Protein AF-A0A2M8NYL3-F1 (afdb_monomer_lite)

Sequence (375 aa):
MKRWIWHLFLILLITTMSMPLHAQDNDDNDNENRFITINFSTLYDQNTPQLLNLIGDLQDNLPFIFENSDITPLIEFDPKYAAIQIMLDFAQDTVFVDFNAVPPLPTLLPSSYLIPHPFYNFPLSARSQNVLLEHVIEQFIIALSYYLNADCEGMLPYLDATEEIATQIEELTYSGETVAYLDFYRANCAIVGNDLQTAQTYYEDILTFFEDNGYDFRYGLESRINLAWTYYQLDETQLAYDMLNSVVGFTGIAWASVRALELRAYFYTLEGAYEDAIEDLDTALAINSDDPYLIGQIIEIFILIGDFKSANKEITRLEKTSDGYPVILYYRGLLAYADGDNKTAEDYLGQFVAQGLNDYLTLQARALLTEIQAR

pLDDT: mean 76.1, std 24.03, range [25.77, 98.5]

Secondary structure (DSSP, 8-state):
-HHHHHHHHHHHSS---PPP-PPPPS-SS---TT-----TTS-S-TT-HHHHHHHHHHHHH-HHHHHSSS----SS--TTS--EEEE---TTSBPP-EEEE-SPPP--SS-TTS-SS-SS----B-BTT-HHHHHHHHHHHHHHHHHHTT-HHHHHHHHHHHHHHHTT-TT-BTHHHHHHHHHHHHHHHHHHTT-HHHHHHHHHHHHHHHHHTT--TTTTHHHHHHHHHHHHHTT-HHHHHHHHHHHHH-TT-HHHHHHHHHHHHHHHHHHT-HHHHHHHHHHHHHHSTT-HHHHHHHHHHHHHTT-HHHHHHHHHHHTTSTT-HHHHHHHHHHHHHHTT-HHHHHHHHHHHHTT---SHHHHHHHHHHHHHHT-

Structure (mmCIF, N/CA/C/O backbone):
data_AF-A0A2M8NYL3-F1
#
_entry.id   AF-A0A2M8NYL3-F1
#
loop_
_atom_site.group_PDB
_atom_site.id
_atom_site.type_symbol
_atom_site.label_atom_id
_atom_site.label_alt_id
_atom_site.label_comp_id
_atom_site.label_asym_id
_atom_site.label_entity_id
_atom_site.label_seq_id
_atom_site.pdbx_PDB_ins_code
_atom_site.Cartn_x
_atom_site.Cartn_y
_atom_site.Cartn_z
_atom_site.occupancy
_atom_site.B_iso_or_equiv
_atom_site.auth_seq_id
_atom_site.auth_comp_id
_atom_site.auth_asym_id
_atom_site.auth_atom_id
_atom_site.pdbx_PDB_model_num
ATOM 1 N N . MET A 1 1 ? -12.249 -11.739 26.165 1.00 39.22 1 MET A N 1
ATOM 2 C CA . MET A 1 1 ? -10.917 -11.215 25.798 1.00 39.22 1 MET A CA 1
ATOM 3 C C . MET A 1 1 ? -10.222 -12.054 24.730 1.00 39.22 1 MET A C 1
ATOM 5 O O . MET A 1 1 ? -10.375 -11.686 23.581 1.00 39.22 1 MET A O 1
ATOM 9 N N . LYS A 1 2 ? -9.576 -13.204 25.000 1.00 28.84 2 LYS A N 1
ATOM 10 C CA . LYS A 1 2 ? -8.798 -13.918 23.950 1.00 28.84 2 LYS A CA 1
ATOM 11 C C . LYS A 1 2 ? -9.571 -14.304 22.673 1.00 28.84 2 LYS A C 1
ATOM 13 O O . LYS A 1 2 ? -9.027 -14.151 21.598 1.00 28.84 2 LYS A O 1
ATOM 18 N N . ARG A 1 3 ? -10.836 -14.742 22.754 1.00 29.95 3 ARG A N 1
ATOM 19 C CA . ARG A 1 3 ? -11.664 -15.047 21.559 1.00 29.95 3 ARG A CA 1
ATOM 20 C C . ARG A 1 3 ? -12.105 -13.818 20.750 1.00 29.95 3 ARG A C 1
ATOM 22 O O . ARG A 1 3 ? -12.431 -13.968 19.586 1.00 29.95 3 ARG A O 1
ATOM 29 N N . TRP A 1 4 ? -12.113 -12.639 21.368 1.00 41.84 4 TRP A N 1
ATOM 30 C CA . TRP A 1 4 ? -12.523 -11.389 20.724 1.00 41.84 4 TRP A CA 1
ATOM 31 C C . TRP A 1 4 ? -11.382 -10.768 19.919 1.00 41.84 4 TRP A C 1
ATOM 33 O O . TRP A 1 4 ? -11.611 -10.311 18.809 1.00 41.84 4 TRP A O 1
ATOM 43 N N . ILE A 1 5 ? -10.150 -10.869 20.434 1.00 41.66 5 ILE A N 1
ATOM 44 C CA . ILE A 1 5 ? -8.931 -10.449 19.725 1.00 41.66 5 ILE A CA 1
ATOM 45 C C . ILE A 1 5 ? -8.807 -11.196 18.390 1.00 41.66 5 ILE A C 1
ATOM 47 O O . ILE A 1 5 ? -8.524 -10.571 17.384 1.00 41.66 5 ILE A O 1
ATOM 51 N N . TRP A 1 6 ? -9.126 -12.497 18.348 1.00 33.69 6 TRP A N 1
ATOM 52 C CA . TRP A 1 6 ? -9.080 -13.293 17.112 1.00 33.69 6 TRP A CA 1
ATOM 53 C C . TRP A 1 6 ? -10.153 -12.930 16.071 1.00 33.69 6 TRP A C 1
ATOM 55 O O . TRP A 1 6 ? -9.916 -13.138 14.887 1.00 33.69 6 TRP A O 1
ATOM 65 N N . HIS A 1 7 ? -11.326 -12.423 16.468 1.00 35.28 7 HIS A N 1
ATOM 66 C CA . HIS A 1 7 ? -12.364 -12.004 15.511 1.00 35.28 7 HIS A CA 1
ATOM 67 C C . HIS A 1 7 ? -12.115 -10.589 14.977 1.00 35.28 7 HIS A C 1
ATOM 69 O O . HIS A 1 7 ? -12.304 -10.371 13.788 1.00 35.28 7 HIS A O 1
ATOM 75 N N . LEU A 1 8 ? -11.588 -9.680 15.806 1.00 40.31 8 LEU A N 1
ATOM 76 C CA . LEU A 1 8 ? -11.054 -8.391 15.346 1.00 40.31 8 LEU A CA 1
ATOM 77 C C . LEU A 1 8 ? -9.849 -8.582 14.412 1.00 40.31 8 LEU A C 1
ATOM 79 O O . LEU A 1 8 ? -9.827 -7.983 13.346 1.00 40.31 8 LEU A O 1
ATOM 83 N N . PHE A 1 9 ? -8.917 -9.489 14.742 1.00 40.34 9 PHE A N 1
ATOM 84 C CA . PHE A 1 9 ? -7.785 -9.836 13.869 1.00 40.34 9 PHE A CA 1
ATOM 85 C C . PHE A 1 9 ? -8.239 -10.382 12.512 1.00 40.34 9 PHE A C 1
ATOM 87 O O . PHE A 1 9 ? -7.693 -9.985 11.495 1.00 40.34 9 PHE A O 1
ATOM 94 N N . LEU A 1 10 ? -9.249 -11.264 12.472 1.00 29.75 10 LEU A N 1
ATOM 95 C CA . LEU A 1 10 ? -9.742 -11.842 11.215 1.00 29.75 10 LEU A CA 1
ATOM 96 C C . LEU A 1 10 ? -10.481 -10.813 10.336 1.00 29.75 10 LEU A C 1
ATOM 98 O O . LEU A 1 10 ? -10.453 -10.937 9.118 1.00 29.75 10 LEU A O 1
ATOM 102 N N . ILE A 1 11 ? -11.118 -9.806 10.945 1.00 38.00 11 ILE A N 1
ATOM 103 C CA . ILE A 1 11 ? -11.744 -8.673 10.240 1.00 38.00 11 ILE A CA 1
ATOM 104 C C . ILE A 1 11 ? -10.680 -7.673 9.746 1.00 38.00 11 ILE A C 1
ATOM 106 O O . ILE A 1 11 ? -10.891 -7.037 8.722 1.00 38.00 11 ILE A O 1
ATOM 110 N N . LEU A 1 12 ? -9.527 -7.579 10.420 1.00 36.50 12 LEU A N 1
ATOM 111 C CA . LEU A 1 12 ? -8.361 -6.797 9.982 1.00 36.50 12 LEU A CA 1
ATOM 112 C C . LEU A 1 12 ? -7.533 -7.474 8.868 1.00 36.50 12 LEU A C 1
ATOM 114 O O . LEU A 1 12 ? -6.765 -6.797 8.194 1.00 36.50 12 LEU A O 1
ATOM 118 N N . LEU A 1 13 ? -7.652 -8.797 8.687 1.00 30.48 13 LEU A N 1
ATOM 119 C CA . LEU A 1 13 ? -6.740 -9.612 7.861 1.00 30.48 13 LEU A CA 1
ATOM 120 C C . LEU A 1 13 ? -7.123 -9.738 6.380 1.00 30.48 13 LEU A C 1
ATOM 122 O O . LEU A 1 13 ? -6.392 -10.361 5.616 1.00 30.48 13 LEU A O 1
ATOM 126 N N . ILE A 1 14 ? -8.264 -9.201 5.958 1.00 33.06 14 ILE A N 1
ATOM 127 C CA . ILE A 1 14 ? -8.714 -9.291 4.567 1.00 33.06 14 ILE A CA 1
ATOM 128 C C . ILE A 1 14 ? -9.347 -7.960 4.219 1.00 33.06 14 ILE A C 1
ATOM 130 O O . ILE A 1 14 ? -10.489 -7.792 4.624 1.00 33.06 14 ILE A O 1
ATOM 134 N N . THR A 1 15 ? -8.657 -7.069 3.484 1.00 31.86 15 THR A N 1
ATOM 135 C CA . THR A 1 15 ? -9.308 -6.060 2.614 1.00 31.86 15 THR A CA 1
ATOM 136 C C . THR A 1 15 ? -8.387 -5.030 1.966 1.00 31.86 15 THR A C 1
ATOM 138 O O . THR A 1 15 ? -7.363 -4.608 2.492 1.00 31.86 15 THR A O 1
ATOM 141 N N . THR A 1 16 ? -8.912 -4.559 0.843 1.00 35.97 16 THR A N 1
ATOM 142 C CA . THR A 1 16 ? -8.473 -3.562 -0.121 1.00 35.97 16 THR A CA 1
ATOM 143 C C . THR A 1 16 ? -9.140 -2.197 0.212 1.00 35.97 16 THR A C 1
ATOM 145 O O . THR A 1 16 ? -10.355 -2.152 0.417 1.00 35.97 16 THR A O 1
ATOM 148 N N . MET A 1 17 ? -8.396 -1.072 0.303 1.00 40.81 17 MET A N 1
ATOM 149 C CA . MET A 1 17 ? -8.940 0.262 0.689 1.00 40.81 17 MET A CA 1
ATOM 150 C C . MET A 1 17 ? -8.525 1.434 -0.218 1.00 40.81 17 MET A C 1
ATOM 152 O O . MET A 1 17 ? -7.374 1.555 -0.611 1.00 40.81 17 MET A O 1
ATOM 156 N N . SER A 1 18 ? -9.456 2.355 -0.461 1.00 30.64 18 SER A N 1
ATOM 157 C CA . SER A 1 18 ? -9.279 3.632 -1.167 1.00 30.64 18 SER A CA 1
ATOM 158 C C . SER A 1 18 ? -8.872 4.786 -0.228 1.00 30.64 18 SER A C 1
ATOM 160 O O . SER A 1 18 ? -9.513 4.987 0.803 1.00 30.64 18 SER A O 1
ATOM 162 N N . MET A 1 19 ? -7.840 5.548 -0.615 1.00 28.94 19 MET A N 1
ATOM 163 C CA . MET A 1 19 ? -7.257 6.700 0.101 1.00 28.94 19 MET A CA 1
ATOM 164 C C . MET A 1 19 ? -7.920 8.045 -0.267 1.00 28.94 19 MET A C 1
ATOM 166 O O . MET A 1 19 ? -8.289 8.222 -1.430 1.00 28.94 19 MET A O 1
ATOM 170 N N . PRO A 1 20 ? -8.000 9.030 0.650 1.00 28.06 20 PRO A N 1
ATOM 171 C CA . PRO A 1 20 ? -8.109 10.443 0.288 1.00 28.06 20 PRO A CA 1
ATOM 172 C C . PRO A 1 20 ? -6.721 11.004 -0.082 1.00 28.06 20 PRO A C 1
ATOM 174 O O . PRO A 1 20 ? -5.758 10.766 0.642 1.00 28.06 20 PRO A O 1
ATOM 177 N N . LEU A 1 21 ? -6.606 11.747 -1.193 1.00 30.05 21 LEU A N 1
ATOM 178 C CA . LEU A 1 21 ? -5.363 12.432 -1.573 1.00 30.05 21 LEU A CA 1
ATOM 179 C C . LEU A 1 21 ? -5.406 13.934 -1.322 1.00 30.05 21 LEU A C 1
ATOM 181 O O . LEU A 1 21 ? -6.328 14.620 -1.760 1.00 30.05 21 LEU A O 1
ATOM 185 N N . HIS A 1 22 ? -4.295 14.425 -0.778 1.00 28.47 22 HIS A N 1
ATOM 186 C CA . HIS A 1 22 ? -3.754 15.744 -1.078 1.00 28.47 22 HIS A CA 1
ATOM 187 C C . HIS A 1 22 ? -2.558 15.549 -2.013 1.00 28.47 22 HIS A C 1
ATOM 189 O O . HIS A 1 22 ? -1.577 14.905 -1.647 1.00 28.47 22 HIS A O 1
ATOM 195 N N . ALA A 1 23 ? -2.654 16.071 -3.234 1.00 25.77 23 ALA A N 1
ATOM 196 C CA . ALA A 1 23 ? -1.501 16.235 -4.108 1.00 25.77 23 ALA A CA 1
ATOM 197 C C . ALA A 1 23 ? -0.727 17.466 -3.626 1.00 25.77 23 ALA A C 1
ATOM 199 O O . ALA A 1 23 ? -1.288 18.562 -3.567 1.00 25.77 23 ALA A O 1
ATOM 200 N N . GLN A 1 24 ? 0.539 17.285 -3.258 1.00 30.91 24 GLN A N 1
ATOM 201 C CA . GLN A 1 24 ? 1.443 18.394 -2.986 1.00 30.91 24 GLN A CA 1
ATOM 202 C C . GLN A 1 24 ? 2.356 18.584 -4.195 1.00 30.91 24 GLN A C 1
ATOM 204 O O . GLN A 1 24 ? 2.990 17.640 -4.662 1.00 30.91 24 GLN A O 1
ATOM 209 N N . ASP A 1 25 ? 2.358 19.816 -4.694 1.00 29.52 25 ASP A N 1
ATOM 210 C CA . ASP A 1 25 ? 3.236 20.309 -5.749 1.00 29.52 25 ASP A CA 1
ATOM 211 C C . ASP A 1 25 ? 4.700 20.096 -5.344 1.00 29.52 25 ASP A C 1
ATOM 213 O O . ASP A 1 25 ? 5.099 20.431 -4.224 1.00 29.52 25 ASP A O 1
ATOM 217 N N . ASN A 1 26 ? 5.471 19.477 -6.232 1.00 31.86 26 ASN A N 1
ATOM 218 C CA . ASN A 1 26 ? 6.817 18.991 -5.958 1.00 31.86 26 ASN A CA 1
ATOM 219 C C . ASN A 1 26 ? 7.885 19.835 -6.662 1.00 31.86 26 ASN A C 1
ATOM 221 O O . ASN A 1 26 ? 8.918 19.284 -7.009 1.00 31.86 26 ASN A O 1
ATOM 225 N N . ASP A 1 27 ? 7.690 21.144 -6.862 1.00 35.19 27 ASP A N 1
ATOM 226 C CA . ASP A 1 27 ? 8.839 22.035 -7.078 1.00 35.19 27 ASP A CA 1
ATOM 227 C C . ASP A 1 27 ? 8.545 23.533 -6.864 1.00 35.19 27 ASP A C 1
ATOM 229 O O . ASP A 1 27 ? 8.117 24.246 -7.767 1.00 35.19 27 ASP A O 1
ATOM 233 N N . ASP A 1 28 ? 8.832 24.056 -5.668 1.00 36.69 28 ASP A N 1
ATOM 234 C CA . ASP A 1 28 ? 8.795 25.508 -5.410 1.00 36.69 28 ASP A CA 1
ATOM 235 C C . ASP A 1 28 ? 10.104 26.224 -5.823 1.00 36.69 28 ASP A C 1
ATOM 237 O O . ASP A 1 28 ? 10.196 27.450 -5.697 1.00 36.69 28 ASP A O 1
ATOM 241 N N . ASN A 1 29 ? 11.146 25.505 -6.278 1.00 34.16 29 ASN A N 1
ATOM 242 C CA . ASN A 1 29 ? 12.482 26.088 -6.474 1.00 34.16 29 ASN A CA 1
ATOM 243 C C . ASN A 1 29 ? 13.054 26.009 -7.891 1.00 34.16 29 ASN A C 1
ATOM 245 O O . ASN A 1 29 ? 13.978 26.783 -8.177 1.00 34.16 29 ASN A O 1
ATOM 249 N N . ASP A 1 30 ? 12.507 25.194 -8.789 1.00 38.16 30 ASP A N 1
ATOM 250 C CA . ASP A 1 30 ? 12.932 25.217 -10.183 1.00 38.16 30 ASP A CA 1
ATOM 251 C C . ASP A 1 30 ? 12.116 26.212 -11.026 1.00 38.16 30 ASP A C 1
ATOM 253 O O . ASP A 1 30 ? 10.895 26.180 -11.146 1.00 38.16 30 ASP A O 1
ATOM 257 N N . ASN A 1 31 ? 12.835 27.152 -11.650 1.00 30.78 31 ASN A N 1
ATOM 258 C CA . ASN A 1 31 ? 12.330 28.137 -12.617 1.00 30.78 31 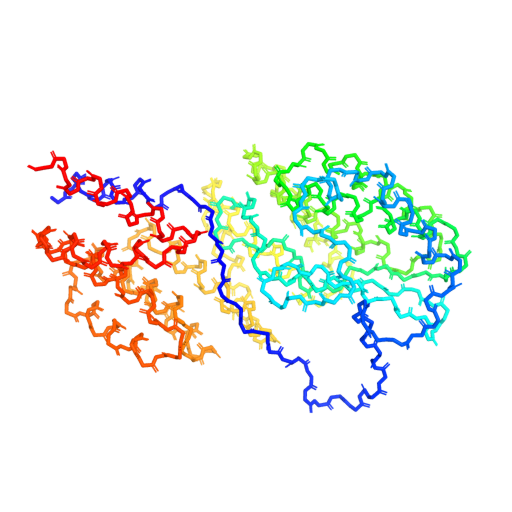ASN A CA 1
ATOM 259 C C . ASN A 1 31 ? 11.907 27.476 -13.953 1.00 30.78 31 ASN A C 1
ATOM 261 O O . ASN A 1 31 ? 12.164 28.003 -15.043 1.00 30.78 31 ASN A O 1
ATOM 265 N N . GLU A 1 32 ? 11.263 26.317 -13.900 1.00 34.47 32 GLU A N 1
ATOM 266 C CA . GLU A 1 32 ? 10.805 25.567 -15.059 1.00 34.47 32 GLU A CA 1
ATOM 267 C C . GLU A 1 32 ? 9.387 25.989 -15.457 1.00 34.47 32 GLU A C 1
ATOM 269 O O . GLU A 1 32 ? 8.420 25.242 -15.421 1.00 34.47 32 GLU A O 1
ATOM 274 N N . ASN A 1 33 ? 9.280 27.211 -15.987 1.00 27.27 33 ASN A N 1
ATOM 275 C CA . ASN A 1 33 ? 8.146 27.641 -16.819 1.00 27.27 33 ASN A CA 1
ATOM 276 C C . ASN A 1 33 ? 8.112 26.898 -18.182 1.00 27.27 33 ASN A C 1
ATOM 278 O O . ASN A 1 33 ? 7.940 27.526 -19.229 1.00 27.27 33 ASN A O 1
ATOM 282 N N . ARG A 1 34 ? 8.356 25.582 -18.210 1.00 28.58 34 ARG A N 1
ATOM 283 C CA . ARG A 1 34 ? 8.435 24.775 -19.444 1.00 28.58 34 ARG A CA 1
ATOM 284 C C . ARG A 1 34 ? 7.439 23.627 -19.509 1.00 28.58 34 ARG A C 1
ATOM 286 O O . ARG A 1 34 ? 7.308 23.028 -20.569 1.00 28.58 34 ARG A O 1
ATOM 293 N N . PHE A 1 35 ? 6.706 23.370 -18.437 1.00 28.91 35 PHE A N 1
ATOM 294 C CA . PHE A 1 35 ? 5.683 22.339 -18.434 1.00 28.91 35 PHE A CA 1
ATOM 295 C C . PHE A 1 35 ? 4.411 22.852 -19.110 1.00 28.91 35 PHE A C 1
ATOM 297 O O . PHE A 1 35 ? 3.805 23.833 -18.676 1.00 28.91 35 PHE A O 1
ATOM 304 N N . ILE A 1 36 ? 4.002 22.186 -20.190 1.00 26.44 36 ILE A N 1
ATOM 305 C CA . ILE A 1 36 ? 2.624 22.250 -20.670 1.00 26.44 36 ILE A CA 1
ATOM 306 C C . ILE A 1 36 ? 1.954 20.978 -20.182 1.00 26.44 36 ILE A C 1
ATOM 308 O O . ILE A 1 36 ? 2.138 19.895 -20.730 1.00 26.44 36 ILE A O 1
ATOM 312 N N . THR A 1 37 ? 1.159 21.128 -19.133 1.00 31.31 37 THR A N 1
ATOM 313 C CA . THR A 1 37 ? 0.258 20.090 -18.660 1.00 31.31 37 THR A CA 1
ATOM 314 C C . THR A 1 37 ? -0.824 19.876 -19.716 1.00 31.31 37 THR A C 1
ATOM 316 O O . THR A 1 37 ? -1.795 20.635 -19.791 1.00 31.31 37 THR A O 1
ATOM 319 N N . ILE A 1 38 ? -0.685 18.835 -20.536 1.00 29.14 38 ILE A N 1
ATOM 320 C CA . ILE A 1 38 ? -1.815 18.333 -21.316 1.00 29.14 38 ILE A CA 1
ATOM 321 C C . ILE A 1 38 ? -2.681 17.534 -20.346 1.00 29.14 38 ILE A C 1
ATOM 323 O O . ILE A 1 38 ? -2.590 16.319 -20.215 1.00 29.14 38 ILE A O 1
ATOM 327 N N . ASN A 1 39 ? -3.540 18.250 -19.624 1.00 29.75 39 ASN A N 1
ATOM 328 C CA . ASN A 1 39 ? -4.855 17.688 -19.376 1.00 29.75 39 ASN A CA 1
ATOM 329 C C . ASN A 1 39 ? -5.489 17.479 -20.749 1.00 29.75 39 ASN A C 1
ATOM 331 O O . ASN A 1 39 ? -5.301 18.318 -21.638 1.00 29.75 39 ASN A O 1
ATOM 335 N N . PHE A 1 40 ? -6.335 16.467 -20.914 1.00 34.81 40 PHE A N 1
ATOM 336 C CA . PHE A 1 40 ? -7.187 16.365 -22.103 1.00 34.81 40 PHE A CA 1
ATOM 337 C C . PHE A 1 40 ? -8.113 17.599 -22.301 1.00 34.81 40 PHE A C 1
ATOM 339 O O . PHE A 1 40 ? -8.965 17.592 -23.176 1.00 34.81 40 PHE A O 1
ATOM 346 N N . SER A 1 41 ? -7.932 18.693 -21.548 1.00 29.62 41 SER A N 1
ATOM 347 C CA . SER A 1 41 ? -8.591 19.987 -21.694 1.00 29.62 41 SER A CA 1
ATOM 348 C C . SER A 1 41 ? -7.710 21.192 -22.101 1.00 29.62 41 SER A C 1
ATOM 350 O O . SER A 1 41 ? -8.298 22.250 -22.322 1.00 29.62 41 SER A O 1
ATOM 352 N N . THR A 1 42 ? -6.375 21.125 -22.293 1.00 26.38 42 THR A N 1
ATOM 353 C CA . THR A 1 42 ? -5.612 22.348 -22.688 1.00 26.38 42 THR A CA 1
ATOM 354 C C . THR A 1 42 ? -4.475 22.198 -23.718 1.00 26.38 42 THR A C 1
ATOM 356 O O . THR A 1 42 ? -3.341 21.884 -23.386 1.00 26.38 42 THR A O 1
ATOM 359 N N . LEU A 1 43 ? -4.810 22.616 -24.953 1.00 33.12 43 LEU A N 1
ATOM 360 C CA . LEU A 1 43 ? -4.052 23.453 -25.911 1.00 33.12 43 LEU A CA 1
ATOM 361 C C . LEU A 1 43 ? -2.700 22.962 -26.484 1.00 33.12 43 LEU A C 1
ATOM 363 O O . LEU A 1 43 ? -1.664 23.567 -26.233 1.00 33.12 43 LEU A O 1
ATOM 367 N N . TYR A 1 44 ? -2.761 22.026 -27.438 1.00 31.67 44 TYR A N 1
ATOM 368 C CA . TYR A 1 44 ? -2.317 22.221 -28.836 1.00 31.67 44 TYR A CA 1
ATOM 369 C C . TYR A 1 44 ? -3.070 21.224 -29.748 1.00 31.67 44 TYR A C 1
ATOM 371 O O . TYR A 1 44 ? -3.617 20.243 -29.261 1.00 31.67 44 TYR A O 1
ATOM 379 N N . ASP A 1 45 ? -3.189 21.558 -31.036 1.00 38.62 45 ASP A N 1
ATOM 380 C CA . ASP A 1 45 ? -4.045 20.969 -32.090 1.00 38.62 45 ASP A CA 1
ATOM 381 C C . ASP A 1 45 ? -4.618 19.549 -31.840 1.00 38.62 45 ASP A C 1
ATOM 383 O O . ASP A 1 45 ? -3.986 18.544 -32.150 1.00 38.62 45 ASP A O 1
ATOM 387 N N . GLN A 1 46 ? -5.876 19.475 -31.374 1.00 40.00 46 GLN A N 1
ATOM 388 C CA . GLN A 1 46 ? -6.668 18.234 -31.252 1.00 40.00 46 GLN A CA 1
ATOM 389 C C . GLN A 1 46 ? -6.921 17.523 -32.602 1.00 40.00 46 GLN A C 1
ATOM 391 O O . GLN A 1 46 ? -7.612 16.509 -32.641 1.00 40.00 46 GLN A O 1
ATOM 396 N N . ASN A 1 47 ? -6.391 18.046 -33.715 1.00 43.00 47 ASN A N 1
ATOM 397 C CA . ASN A 1 47 ? -6.479 17.440 -35.041 1.00 43.00 47 ASN A CA 1
ATOM 398 C C . ASN A 1 47 ? -5.167 16.795 -35.508 1.00 43.00 47 ASN A C 1
ATOM 400 O O . ASN A 1 47 ? -5.045 16.499 -36.700 1.00 43.00 47 ASN A O 1
ATOM 404 N N . THR A 1 48 ? -4.177 16.579 -34.633 1.00 48.97 48 THR A N 1
ATOM 405 C CA . THR A 1 48 ? -3.011 15.774 -35.013 1.00 48.97 48 THR A CA 1
ATOM 406 C C . THR A 1 48 ? -3.469 14.339 -35.309 1.00 48.97 48 THR A C 1
ATOM 408 O O . THR A 1 48 ? -4.055 13.688 -34.441 1.00 48.97 48 THR A O 1
ATOM 411 N N . PRO A 1 49 ? -3.249 13.822 -36.535 1.00 55.56 49 PRO A N 1
ATOM 412 C CA . PRO A 1 49 ? -3.752 12.507 -36.932 1.00 55.56 49 PRO A CA 1
ATOM 413 C C . PRO A 1 49 ? -3.319 11.373 -35.997 1.00 55.56 49 PRO A C 1
ATOM 415 O O . PRO A 1 49 ? -4.080 10.438 -35.799 1.00 55.56 49 PRO A O 1
ATOM 418 N N . GLN A 1 50 ? -2.134 11.477 -35.391 1.00 49.94 50 GLN A N 1
ATOM 419 C CA . GLN A 1 50 ? -1.590 10.483 -34.464 1.00 49.94 50 GLN A CA 1
ATOM 420 C C . GLN A 1 50 ? -2.426 10.356 -33.183 1.00 49.94 50 GLN A C 1
ATOM 422 O O . GLN A 1 50 ? -2.748 9.251 -32.769 1.00 49.94 50 GLN A O 1
ATOM 427 N N . LEU A 1 51 ? -2.846 11.477 -32.582 1.00 50.62 51 LEU A N 1
ATOM 428 C CA . LEU A 1 51 ? -3.669 11.444 -31.369 1.00 50.62 51 LEU A CA 1
ATOM 429 C C . LEU A 1 51 ? -5.077 10.912 -31.665 1.00 50.62 51 LEU A C 1
ATOM 431 O O . LEU A 1 51 ? -5.632 10.151 -30.878 1.00 50.62 51 LEU A O 1
ATOM 435 N N . LEU A 1 52 ? -5.652 11.299 -32.807 1.00 53.91 52 LEU A N 1
ATOM 436 C CA . LEU A 1 52 ? -6.969 10.817 -33.227 1.00 53.91 52 LEU A CA 1
ATOM 437 C C . LEU A 1 52 ? -6.963 9.320 -33.564 1.00 53.91 52 LEU A C 1
ATOM 439 O O . LEU A 1 52 ? -7.945 8.644 -33.266 1.00 53.91 52 LEU A O 1
ATOM 443 N N . ASN A 1 53 ? -5.873 8.810 -34.143 1.00 61.22 53 ASN A N 1
ATOM 444 C CA . ASN A 1 53 ? -5.699 7.380 -34.392 1.00 61.22 53 ASN A CA 1
ATOM 445 C C . ASN A 1 53 ? -5.571 6.607 -33.078 1.00 61.22 53 ASN A C 1
ATOM 447 O O . ASN A 1 53 ? -6.356 5.695 -32.869 1.00 61.22 53 ASN A O 1
ATOM 451 N N . LEU A 1 54 ? -4.709 7.046 -32.150 1.00 57.88 54 LEU A N 1
ATOM 452 C CA . LEU A 1 54 ? -4.574 6.416 -30.831 1.00 57.88 54 LEU A CA 1
ATOM 453 C C . LEU A 1 54 ? -5.911 6.367 -30.074 1.00 57.88 54 LEU A C 1
ATOM 455 O O . LEU A 1 54 ? -6.249 5.353 -29.475 1.00 57.88 54 LEU A O 1
ATOM 459 N N . ILE A 1 55 ? -6.702 7.446 -30.109 1.00 57.31 55 ILE A N 1
ATOM 460 C CA . ILE A 1 55 ? -8.040 7.457 -29.496 1.00 57.31 55 ILE A CA 1
ATOM 461 C C . ILE A 1 55 ? -8.972 6.453 -30.190 1.00 57.31 55 ILE A C 1
ATOM 463 O O . ILE A 1 55 ? -9.719 5.760 -29.502 1.00 57.31 55 ILE A O 1
ATOM 467 N N . GLY A 1 56 ? -8.938 6.375 -31.523 1.00 64.06 56 GLY A N 1
ATOM 468 C CA . GLY A 1 56 ? -9.718 5.401 -32.291 1.00 64.06 56 GLY A CA 1
ATOM 469 C C . GLY A 1 56 ? -9.335 3.957 -31.964 1.00 64.06 56 GLY A C 1
ATOM 470 O O . GLY A 1 56 ? -10.210 3.147 -31.675 1.00 64.06 56 GLY A O 1
ATOM 471 N N . ASP A 1 57 ? -8.039 3.662 -31.905 1.00 63.19 57 ASP A N 1
ATOM 472 C CA . ASP A 1 57 ? -7.522 2.329 -31.593 1.00 63.19 57 ASP A CA 1
ATOM 473 C C . ASP A 1 57 ? -7.846 1.931 -30.143 1.00 63.19 57 ASP A C 1
ATOM 475 O O . ASP A 1 57 ? -8.281 0.808 -29.887 1.00 63.19 57 ASP A O 1
ATOM 479 N N . LEU A 1 58 ? -7.748 2.862 -29.184 1.00 59.09 58 LEU A N 1
ATOM 480 C CA . LEU A 1 58 ? -8.192 2.622 -27.807 1.00 59.09 58 LEU A CA 1
ATOM 481 C C . LEU A 1 58 ? -9.701 2.340 -27.733 1.00 59.09 58 LEU A C 1
ATOM 483 O O . LEU A 1 58 ? -10.117 1.476 -26.964 1.00 59.09 58 LEU A O 1
ATOM 487 N N . GLN A 1 59 ? -10.526 3.028 -28.527 1.00 62.25 59 GLN A N 1
ATOM 488 C CA . GLN A 1 59 ? -11.970 2.772 -28.592 1.00 62.25 59 GLN A CA 1
ATOM 489 C C . GLN A 1 59 ? -12.293 1.395 -29.177 1.00 62.25 59 GLN A C 1
ATOM 491 O O . GLN A 1 59 ? -13.157 0.697 -28.643 1.00 62.25 59 GLN A O 1
ATOM 496 N N . ASP A 1 60 ? -11.585 0.999 -30.233 1.00 68.56 60 ASP A N 1
ATOM 497 C CA . ASP A 1 60 ? -11.789 -0.281 -30.910 1.00 68.56 60 ASP A CA 1
ATOM 498 C C . ASP A 1 60 ? -11.298 -1.468 -30.060 1.00 68.56 60 ASP A C 1
ATOM 500 O O . ASP A 1 60 ? -11.940 -2.523 -30.038 1.00 68.56 60 ASP A O 1
ATOM 504 N N . ASN A 1 61 ? -10.192 -1.299 -29.325 1.00 56.91 61 ASN A N 1
ATOM 505 C CA . ASN A 1 61 ? -9.570 -2.364 -28.531 1.00 56.91 61 ASN A CA 1
ATOM 506 C C . ASN A 1 61 ? -10.089 -2.455 -27.086 1.00 56.91 61 ASN A C 1
ATOM 508 O O . ASN A 1 61 ? -10.012 -3.525 -26.479 1.00 56.91 61 ASN A O 1
ATOM 512 N N . LEU A 1 62 ? -10.656 -1.380 -26.528 1.00 57.91 62 LEU A N 1
ATOM 513 C CA . LEU A 1 62 ? -11.186 -1.348 -25.157 1.00 57.91 62 LEU A CA 1
ATOM 514 C C . LEU A 1 62 ? -12.686 -1.005 -25.111 1.00 57.91 62 LEU A C 1
ATOM 516 O O . LEU A 1 62 ? -13.091 -0.146 -24.321 1.00 57.91 62 LEU A O 1
ATOM 520 N N . PRO A 1 63 ? -13.563 -1.686 -25.880 1.00 53.31 63 PRO A N 1
ATOM 521 C CA . PRO A 1 63 ? -14.974 -1.311 -25.974 1.00 53.31 63 PRO A CA 1
ATOM 522 C C . PRO A 1 63 ? -15.675 -1.346 -24.612 1.00 53.31 63 PRO A C 1
ATOM 524 O O . PRO A 1 63 ? -16.560 -0.543 -24.357 1.00 53.31 63 PRO A O 1
ATOM 527 N N . PHE A 1 64 ? -15.242 -2.199 -23.676 1.00 49.59 64 PHE A N 1
ATOM 528 C CA . PHE A 1 64 ? -15.822 -2.266 -22.330 1.00 49.59 64 PHE A CA 1
ATOM 529 C C . PHE A 1 64 ? -15.592 -0.998 -21.490 1.00 49.59 64 PHE A C 1
ATOM 531 O O . PHE A 1 64 ? -16.440 -0.680 -20.655 1.00 49.59 64 PHE A O 1
ATOM 538 N N . ILE A 1 65 ? -14.495 -0.265 -21.725 1.00 47.97 65 ILE A N 1
ATOM 539 C CA . ILE A 1 65 ? -14.229 1.025 -21.073 1.00 47.97 65 ILE A CA 1
ATOM 540 C C . ILE A 1 65 ? -15.227 2.072 -21.570 1.00 47.97 65 ILE A C 1
ATOM 542 O O . ILE A 1 65 ? -15.660 2.909 -20.784 1.00 47.97 65 ILE A O 1
ATOM 546 N N . PHE A 1 66 ? -15.640 1.990 -22.837 1.00 47.78 66 PHE A N 1
ATOM 547 C CA . PHE A 1 66 ? -16.476 2.995 -23.499 1.00 47.78 66 PHE A CA 1
ATOM 548 C C . PHE A 1 66 ? -17.974 2.639 -23.577 1.00 47.78 66 PHE A C 1
ATOM 550 O O . PHE A 1 66 ? -18.802 3.538 -23.693 1.00 47.78 66 PHE A O 1
ATOM 557 N N . GLU A 1 67 ? -18.352 1.359 -23.517 1.00 42.19 67 GLU A N 1
ATOM 558 C CA . GLU A 1 67 ? -19.737 0.897 -23.720 1.00 42.19 67 GLU A CA 1
ATOM 559 C C . GLU A 1 67 ? -20.521 0.656 -22.418 1.00 42.19 67 GLU A C 1
ATOM 561 O O . GLU A 1 67 ? -21.749 0.738 -22.436 1.00 42.19 67 GLU A O 1
ATOM 566 N N . ASN A 1 68 ? -19.852 0.351 -21.296 1.00 39.25 68 ASN A N 1
ATOM 567 C CA . ASN A 1 68 ? -20.509 -0.075 -20.042 1.00 39.25 68 ASN A CA 1
ATOM 568 C C . ASN A 1 68 ? -20.196 0.793 -18.822 1.00 39.25 68 ASN A C 1
ATOM 570 O O . ASN A 1 68 ? -20.628 0.484 -17.710 1.00 39.25 68 ASN A O 1
ATOM 574 N N . SER A 1 69 ? -19.452 1.870 -19.012 1.00 35.16 69 SER A N 1
ATOM 575 C CA . SER A 1 69 ? -19.214 2.852 -17.973 1.00 35.16 69 SER A CA 1
ATOM 576 C C . SER A 1 69 ? -20.119 4.061 -18.240 1.00 35.16 69 SER A C 1
ATOM 578 O O . SER A 1 69 ? -20.356 4.433 -19.388 1.00 35.16 69 SER A O 1
ATOM 580 N N . ASP A 1 70 ? -20.600 4.737 -17.195 1.00 32.62 70 ASP A N 1
ATOM 581 C CA . ASP A 1 70 ? -21.185 6.084 -17.339 1.00 32.62 70 ASP A CA 1
ATOM 582 C C . ASP A 1 70 ? -20.122 7.128 -17.775 1.00 32.62 70 ASP A C 1
ATOM 584 O O . ASP A 1 70 ? -20.364 8.337 -17.741 1.00 32.62 70 ASP A O 1
ATOM 588 N N . ILE A 1 71 ? -18.939 6.679 -18.221 1.00 33.72 71 ILE A N 1
ATOM 589 C CA . ILE A 1 71 ? -17.932 7.481 -18.901 1.00 33.72 71 ILE A CA 1
ATOM 590 C C . ILE A 1 71 ? -18.458 7.716 -20.319 1.00 33.72 71 ILE A C 1
ATOM 592 O O . ILE A 1 71 ? -18.040 7.126 -21.311 1.00 33.72 71 ILE A O 1
ATOM 596 N N . THR A 1 72 ? -19.389 8.664 -20.423 1.00 29.23 72 THR A N 1
ATOM 597 C CA . THR A 1 72 ? -19.470 9.485 -21.637 1.00 29.23 72 THR A CA 1
ATOM 598 C C . THR A 1 72 ? -18.034 9.935 -21.940 1.00 29.23 72 THR A C 1
ATOM 600 O O . THR A 1 72 ? -17.335 10.243 -20.972 1.00 29.23 72 THR A O 1
ATOM 603 N N . PRO A 1 73 ? -17.553 10.004 -23.198 1.00 33.69 73 PRO A N 1
ATOM 604 C CA . PRO A 1 73 ? -16.295 10.678 -23.514 1.00 33.69 73 PRO A CA 1
ATOM 605 C C . PRO A 1 73 ? -16.459 12.173 -23.200 1.00 33.69 73 PRO A C 1
ATOM 607 O O . PRO A 1 73 ? -16.678 13.022 -24.060 1.00 33.69 73 PRO A O 1
ATOM 610 N N . LEU A 1 74 ? -16.449 12.475 -21.911 1.00 29.89 74 LEU A N 1
ATOM 611 C CA . LEU A 1 74 ? -16.440 13.770 -21.294 1.00 29.89 74 LEU A CA 1
ATOM 612 C C . LEU A 1 74 ? -14.976 14.162 -21.336 1.00 29.89 74 LEU A C 1
ATOM 614 O O . LEU A 1 74 ? -14.198 13.913 -20.423 1.00 29.89 74 LEU A O 1
ATOM 618 N N . ILE A 1 75 ? -14.621 14.839 -22.422 1.00 36.19 75 ILE A N 1
ATOM 619 C CA . ILE A 1 75 ? -13.478 15.754 -22.482 1.00 36.19 75 ILE A CA 1
ATOM 620 C C . ILE A 1 75 ? -13.816 17.004 -21.624 1.00 36.19 75 ILE A C 1
ATOM 622 O O . ILE A 1 75 ? -13.619 18.150 -22.010 1.00 36.19 75 ILE A O 1
ATOM 626 N N . GLU A 1 76 ? -14.414 16.781 -20.454 1.00 27.97 76 GLU A N 1
ATOM 627 C CA . GLU A 1 76 ? -14.725 17.750 -19.415 1.00 27.97 76 GLU A CA 1
ATOM 628 C C . GLU A 1 76 ? -14.663 16.984 -18.087 1.00 27.97 76 GLU A C 1
ATOM 630 O O . GLU A 1 76 ? -15.499 16.136 -17.785 1.00 27.97 76 GLU A O 1
ATOM 635 N N . PHE A 1 77 ? -13.582 17.226 -17.350 1.00 36.91 77 PHE A N 1
ATOM 636 C CA . PHE A 1 77 ? -13.216 16.516 -16.130 1.00 36.91 77 PHE A CA 1
ATOM 637 C C . PHE A 1 77 ? -14.245 16.728 -15.011 1.00 36.91 77 PHE A C 1
ATOM 639 O O . PHE A 1 77 ? -14.509 17.869 -14.623 1.00 36.91 77 PHE A O 1
ATOM 646 N N . ASP A 1 78 ? -14.726 15.633 -14.413 1.00 33.03 78 ASP A N 1
ATOM 647 C CA . ASP A 1 78 ? -15.168 15.637 -13.017 1.00 33.03 78 ASP A CA 1
ATOM 648 C C . ASP A 1 78 ? -13.961 15.242 -12.140 1.00 33.03 78 ASP A C 1
ATOM 650 O O . ASP A 1 78 ? -13.515 14.095 -12.208 1.00 33.03 78 ASP A O 1
ATOM 654 N N . PRO A 1 79 ? -13.406 16.148 -11.312 1.00 37.81 79 PRO A N 1
ATOM 655 C CA . PRO A 1 79 ? -12.269 15.852 -10.437 1.00 37.81 79 PRO A CA 1
ATOM 656 C C . PRO A 1 79 ? -12.544 14.766 -9.376 1.00 37.81 79 PRO A C 1
ATOM 658 O O . PRO A 1 79 ? -11.648 14.448 -8.598 1.00 37.81 79 PRO A O 1
ATOM 661 N N . LYS A 1 80 ? -13.755 14.192 -9.309 1.00 34.38 80 LYS A N 1
ATOM 662 C CA . LYS A 1 80 ? -14.096 13.106 -8.379 1.00 34.38 80 LYS A CA 1
ATOM 663 C C . LYS A 1 80 ? -13.793 11.684 -8.849 1.00 34.38 80 LYS A C 1
ATOM 665 O O . LYS A 1 80 ? -13.789 10.799 -7.995 1.00 34.38 80 LYS A O 1
ATOM 670 N N . TYR A 1 81 ? -13.594 11.424 -10.141 1.00 37.28 81 TYR A N 1
ATOM 671 C CA . TYR A 1 81 ? -13.567 10.046 -10.645 1.00 37.28 81 TYR A CA 1
ATOM 672 C C . TYR A 1 81 ? -12.419 9.834 -11.632 1.00 37.28 81 TYR A C 1
ATOM 674 O O . TYR A 1 81 ? -12.532 10.228 -12.782 1.00 37.28 81 TYR A O 1
ATOM 682 N N . ALA A 1 82 ? -11.343 9.213 -11.131 1.00 40.53 82 ALA A N 1
ATOM 683 C CA . ALA A 1 82 ? -10.222 8.587 -11.841 1.00 40.53 82 ALA A CA 1
ATOM 684 C C . ALA A 1 82 ? -9.685 9.324 -13.081 1.00 40.53 82 ALA A C 1
ATOM 686 O O . ALA A 1 82 ? -10.295 9.334 -14.145 1.00 40.53 82 ALA A O 1
ATOM 687 N N . ALA A 1 83 ? -8.456 9.821 -12.993 1.00 46.56 83 ALA A N 1
ATOM 688 C CA . ALA A 1 83 ? -7.736 10.272 -14.171 1.00 46.56 83 ALA A CA 1
ATOM 689 C C . ALA A 1 83 ? -6.349 9.653 -14.147 1.00 46.56 83 ALA A C 1
ATOM 691 O O . ALA A 1 83 ? -5.524 10.035 -13.329 1.00 46.56 83 ALA A O 1
ATOM 692 N N . ILE A 1 84 ? -6.100 8.693 -15.035 1.00 47.78 84 ILE A N 1
ATOM 693 C CA . ILE A 1 84 ? -4.757 8.559 -15.583 1.00 47.78 84 ILE A CA 1
ATOM 694 C C . ILE A 1 84 ? -4.540 9.842 -16.383 1.00 47.78 84 ILE A C 1
ATOM 696 O O . ILE A 1 84 ? -5.178 10.055 -17.416 1.00 47.78 84 ILE A O 1
ATOM 700 N N . GLN A 1 85 ? -3.691 10.731 -15.888 1.00 50.50 85 GLN A N 1
ATOM 701 C CA . GLN A 1 85 ? -3.165 11.788 -16.733 1.00 50.50 85 GLN A CA 1
ATOM 702 C C . GLN A 1 85 ? -2.135 11.163 -17.666 1.00 50.50 85 GLN A C 1
ATOM 704 O O . GLN A 1 85 ? -1.341 10.370 -17.196 1.00 50.50 85 GLN A O 1
ATOM 709 N N . ILE A 1 86 ? -2.163 11.490 -18.957 1.00 52.53 86 ILE A N 1
ATOM 710 C CA . ILE A 1 86 ? -1.121 11.102 -19.913 1.00 52.53 86 ILE A CA 1
ATOM 711 C C . ILE A 1 86 ? -0.509 12.402 -20.418 1.00 52.53 86 ILE A C 1
ATOM 713 O O . ILE A 1 86 ? -1.114 13.090 -21.243 1.00 52.53 86 ILE A O 1
ATOM 717 N N . MET A 1 87 ? 0.656 12.784 -19.898 1.00 51.44 87 MET A N 1
ATOM 718 C CA . MET A 1 87 ? 1.342 13.983 -20.387 1.00 51.44 87 MET A CA 1
ATOM 719 C C . MET A 1 87 ? 2.229 13.615 -21.567 1.00 51.44 87 MET A C 1
ATOM 721 O O . MET A 1 87 ? 3.274 13.017 -21.350 1.00 51.44 87 MET A O 1
ATOM 725 N N . LEU A 1 88 ? 1.822 13.997 -22.781 1.00 53.44 88 LEU A N 1
ATOM 726 C CA . LEU A 1 88 ? 2.635 13.885 -23.994 1.00 53.44 88 LEU A CA 1
ATOM 727 C C . LEU A 1 88 ? 3.341 15.217 -24.269 1.00 53.44 88 LEU A C 1
ATOM 729 O O . LEU A 1 88 ? 2.756 16.129 -24.855 1.00 53.44 88 LEU A O 1
ATOM 733 N N . ASP A 1 89 ? 4.590 15.355 -23.831 1.00 51.81 89 ASP A N 1
ATOM 734 C CA . ASP A 1 89 ? 5.430 16.481 -24.256 1.00 51.81 89 ASP A CA 1
ATOM 735 C C . ASP A 1 89 ? 5.988 16.186 -25.656 1.00 51.81 89 ASP A C 1
ATOM 737 O O . ASP A 1 89 ? 6.433 15.076 -25.900 1.00 51.81 89 ASP A O 1
ATOM 741 N N . PHE A 1 90 ? 5.932 17.156 -26.574 1.00 54.78 90 PHE A N 1
ATOM 742 C CA . PHE A 1 90 ? 6.490 17.078 -27.935 1.00 54.78 90 PHE A CA 1
ATOM 743 C C . PHE A 1 90 ? 7.528 18.182 -28.198 1.00 54.78 90 PHE A C 1
ATOM 745 O O . PHE A 1 90 ? 7.995 18.354 -29.327 1.00 54.78 90 PHE A O 1
ATOM 752 N N . ALA A 1 91 ? 7.892 18.969 -27.180 1.00 45.38 91 ALA A N 1
ATOM 753 C CA . ALA A 1 91 ? 8.723 20.161 -27.319 1.00 45.38 91 ALA A CA 1
ATOM 754 C C . ALA A 1 91 ? 10.178 19.863 -27.733 1.00 45.38 91 ALA A C 1
ATOM 756 O O . ALA A 1 91 ? 10.920 20.798 -28.046 1.00 45.38 91 ALA A O 1
ATOM 757 N N . GLN A 1 92 ? 10.592 18.590 -27.764 1.00 51.12 92 GLN A N 1
ATOM 758 C CA . GLN A 1 92 ? 11.968 18.171 -28.064 1.00 51.12 92 GLN A CA 1
ATOM 759 C C . GLN A 1 92 ? 12.090 17.035 -29.097 1.00 51.12 92 GLN A C 1
ATOM 761 O O . GLN A 1 92 ? 13.099 16.339 -29.098 1.00 51.12 92 GLN A O 1
ATOM 766 N N . ASP A 1 93 ? 11.091 16.818 -29.965 1.00 53.12 93 ASP A N 1
ATOM 767 C CA . ASP A 1 93 ? 10.962 15.596 -30.795 1.00 53.12 93 ASP A CA 1
ATOM 768 C C . ASP A 1 93 ? 10.833 14.297 -29.978 1.00 53.12 93 ASP A C 1
ATOM 770 O O . ASP A 1 93 ? 10.690 13.229 -30.563 1.00 53.12 93 ASP A O 1
ATOM 774 N N . THR A 1 94 ? 10.828 14.378 -28.654 1.00 48.59 94 THR A N 1
ATOM 775 C CA . THR A 1 94 ? 10.691 13.269 -27.713 1.00 48.59 94 THR A CA 1
ATOM 776 C C . THR A 1 94 ? 9.262 13.219 -27.207 1.00 48.59 94 THR A C 1
ATOM 778 O O . THR A 1 94 ? 8.753 14.284 -26.886 1.00 48.59 94 THR A O 1
ATOM 781 N N . VAL A 1 95 ? 8.642 12.039 -27.117 1.00 52.41 95 VAL A N 1
ATOM 782 C CA . VAL A 1 95 ? 7.366 11.857 -26.400 1.00 52.41 95 VAL A CA 1
ATOM 783 C C . VAL A 1 95 ? 7.678 11.432 -24.977 1.00 52.41 95 VAL A C 1
ATOM 785 O O . VAL A 1 95 ? 8.305 10.394 -24.804 1.00 52.41 95 VAL A O 1
ATOM 788 N N . PHE A 1 96 ? 7.250 12.218 -23.994 1.00 52.88 96 PHE A N 1
ATOM 789 C CA . PHE A 1 96 ? 7.184 11.784 -22.597 1.00 52.88 96 PHE A CA 1
ATOM 790 C C . PHE A 1 96 ? 5.797 11.221 -22.322 1.00 52.88 96 PHE A C 1
ATOM 792 O O . PHE A 1 96 ? 4.852 11.623 -22.988 1.00 52.88 96 PHE A O 1
ATOM 799 N N . VAL A 1 97 ? 5.668 10.283 -21.387 1.00 52.22 97 VAL A N 1
ATOM 800 C CA . VAL A 1 97 ? 4.362 9.796 -20.940 1.00 52.22 97 VAL A CA 1
ATOM 801 C C . VAL A 1 97 ? 4.348 9.813 -19.420 1.00 52.22 97 VAL A C 1
ATOM 803 O O . VAL A 1 97 ? 4.811 8.880 -18.771 1.00 52.22 97 VAL A O 1
ATOM 806 N N . ASP A 1 98 ? 3.872 10.916 -18.851 1.00 54.09 98 ASP A N 1
ATOM 807 C CA . ASP A 1 98 ? 3.638 10.996 -17.408 1.00 54.09 98 ASP A CA 1
ATOM 808 C C . ASP A 1 98 ? 2.275 10.391 -17.090 1.00 54.09 98 ASP A C 1
ATOM 810 O O . ASP A 1 98 ? 1.287 10.803 -17.698 1.00 54.09 98 ASP A O 1
ATOM 814 N N . PHE A 1 99 ? 2.251 9.444 -16.155 1.00 53.25 99 PHE A N 1
ATOM 815 C CA . PHE A 1 99 ? 1.055 8.801 -15.634 1.00 53.25 99 PHE A CA 1
ATOM 816 C C . PHE A 1 99 ? 0.775 9.335 -14.231 1.00 53.25 99 PHE A C 1
ATOM 818 O O . PHE A 1 99 ? 1.087 8.682 -13.238 1.00 53.25 99 PHE A O 1
ATOM 825 N N . ASN A 1 100 ? 0.112 10.489 -14.117 1.00 48.47 100 ASN A N 1
ATOM 826 C CA . ASN A 1 100 ? -0.456 10.860 -12.820 1.00 48.47 100 ASN A CA 1
ATOM 827 C C . ASN A 1 100 ? -1.713 10.022 -12.624 1.00 48.47 100 ASN A C 1
ATOM 829 O O . ASN A 1 100 ? -2.788 10.393 -13.087 1.00 48.47 100 ASN A O 1
ATOM 833 N N . ALA A 1 101 ? -1.577 8.856 -11.995 1.00 44.06 101 ALA A N 1
ATOM 834 C CA . ALA A 1 101 ? -2.723 8.106 -11.517 1.00 44.06 101 ALA A CA 1
ATOM 835 C C . ALA A 1 101 ? -3.346 8.895 -10.361 1.00 44.06 101 ALA A C 1
ATOM 837 O O . ALA A 1 101 ? -2.841 8.864 -9.241 1.00 44.06 101 ALA A O 1
ATOM 838 N N . VAL A 1 102 ? -4.437 9.618 -10.625 1.00 42.16 102 VAL A N 1
ATOM 839 C CA . VAL A 1 102 ? -5.242 10.234 -9.565 1.00 42.16 102 VAL A CA 1
ATOM 840 C C . VAL A 1 102 ? -5.944 9.106 -8.800 1.00 42.16 102 VAL A C 1
ATOM 842 O O . VAL A 1 102 ? -6.788 8.417 -9.385 1.00 42.16 102 VAL A O 1
ATOM 845 N N . PRO A 1 103 ? -5.617 8.867 -7.518 1.00 48.16 103 PRO A N 1
ATOM 846 C CA . PRO A 1 103 ? -6.232 7.794 -6.749 1.00 48.16 103 PRO A CA 1
ATOM 847 C C . PRO A 1 103 ? -7.664 8.182 -6.337 1.00 48.16 103 PRO A C 1
ATOM 849 O O . PRO A 1 103 ? -8.017 9.363 -6.366 1.00 48.16 103 PRO A O 1
ATOM 852 N N . PRO A 1 104 ? -8.498 7.208 -5.930 1.00 45.84 104 PRO A N 1
ATOM 853 C CA . PRO A 1 104 ? -8.133 5.837 -5.600 1.00 45.84 104 PRO A CA 1
ATOM 854 C C . PRO A 1 104 ? -8.451 4.870 -6.741 1.00 45.84 104 PRO A C 1
ATOM 856 O O . PRO A 1 104 ? -9.608 4.708 -7.128 1.00 45.84 104 PRO A O 1
ATOM 859 N N . LEU A 1 105 ? -7.431 4.164 -7.235 1.00 48.03 105 LEU A N 1
ATOM 860 C CA . LEU A 1 105 ? -7.678 2.933 -7.979 1.00 48.03 105 LEU A CA 1
ATOM 861 C C . LEU A 1 105 ? -8.473 1.983 -7.071 1.00 48.03 105 LEU A C 1
ATOM 863 O O . LEU A 1 105 ? -8.080 1.808 -5.910 1.00 48.03 105 LEU A O 1
ATOM 867 N N . PRO A 1 106 ? -9.582 1.386 -7.547 1.00 44.19 106 PRO A N 1
ATOM 868 C CA . PRO A 1 106 ? -10.206 0.266 -6.864 1.00 44.19 106 PRO A CA 1
ATOM 869 C C . PRO A 1 106 ? -9.118 -0.767 -6.597 1.00 44.19 106 PRO A C 1
ATOM 871 O O . PRO A 1 106 ? -8.378 -1.179 -7.486 1.00 44.19 106 PRO A O 1
ATOM 874 N N . THR A 1 107 ? -8.936 -1.065 -5.325 1.00 52.84 107 THR A N 1
ATOM 875 C CA . THR A 1 107 ? -7.721 -1.655 -4.796 1.00 52.84 107 THR A CA 1
ATOM 876 C C . THR A 1 107 ? -7.570 -3.102 -5.241 1.00 52.84 107 THR A C 1
ATOM 878 O O . THR A 1 107 ? -8.157 -4.009 -4.665 1.00 52.84 107 THR A O 1
ATOM 881 N N . LEU A 1 108 ? -6.748 -3.305 -6.270 1.00 52.62 108 LEU A N 1
ATOM 882 C CA . LEU A 1 108 ? -6.217 -4.614 -6.644 1.00 52.62 108 LEU A CA 1
ATOM 883 C C . LEU A 1 108 ? -5.458 -5.268 -5.499 1.00 52.62 108 LEU A C 1
ATOM 885 O O . LEU A 1 108 ? -5.544 -6.472 -5.279 1.00 52.62 108 LEU A O 1
ATOM 889 N N . LEU A 1 109 ? -4.628 -4.462 -4.841 1.00 55.41 109 LEU A N 1
ATOM 890 C CA . LEU A 1 109 ? -3.605 -4.967 -3.953 1.00 55.41 109 LEU A CA 1
ATOM 891 C C . LEU A 1 109 ? -4.235 -5.391 -2.626 1.00 55.41 109 LEU A C 1
ATOM 893 O O . LEU A 1 109 ? -5.078 -4.664 -2.094 1.00 55.41 109 LEU A O 1
ATOM 897 N N . PRO A 1 110 ? -3.807 -6.532 -2.054 1.00 53.19 110 PRO A N 1
ATOM 898 C CA . PRO A 1 110 ? -4.415 -7.114 -0.855 1.00 53.19 110 PRO A CA 1
ATOM 899 C C . PRO A 1 110 ? -4.254 -6.240 0.396 1.00 53.19 110 PRO A C 1
ATOM 901 O O . PRO A 1 110 ? -4.753 -6.592 1.461 1.00 53.19 110 PRO A O 1
ATOM 904 N N . SER A 1 111 ? -3.533 -5.126 0.274 1.00 60.69 111 SER A N 1
ATOM 905 C CA . SER A 1 111 ? -3.144 -4.241 1.350 1.00 60.69 111 SER A CA 1
ATOM 906 C C . SER A 1 111 ? -3.143 -2.795 0.877 1.00 60.69 111 SER A C 1
ATOM 908 O O . SER A 1 111 ? -2.557 -2.461 -0.156 1.00 60.69 111 SER A O 1
ATOM 910 N N . SER A 1 112 ? -3.761 -1.925 1.675 1.00 66.62 112 SER A N 1
ATOM 911 C CA . SER A 1 112 ? -3.734 -0.475 1.482 1.00 66.62 112 SER A CA 1
ATOM 912 C C . SER A 1 112 ? -2.355 0.131 1.692 1.00 66.62 112 SER A C 1
ATOM 914 O O . SER A 1 112 ? -2.214 1.318 1.425 1.00 66.62 112 SER A O 1
ATOM 916 N N . TYR A 1 113 ? -1.371 -0.650 2.156 1.00 71.88 113 TYR A N 1
ATOM 917 C CA . TYR A 1 113 ? 0.021 -0.250 2.372 1.00 71.88 113 TYR A CA 1
ATOM 918 C C . TYR A 1 113 ? 0.904 -0.418 1.131 1.00 71.88 113 TYR A C 1
ATOM 920 O O . TYR A 1 113 ? 1.985 0.164 1.049 1.00 71.88 113 TYR A O 1
ATOM 928 N N . LEU A 1 114 ? 0.435 -1.174 0.139 1.00 78.31 114 LEU A N 1
ATOM 929 C CA . LEU A 1 114 ? 1.176 -1.377 -1.095 1.00 78.31 114 LEU A CA 1
ATOM 930 C C . LEU A 1 114 ? 1.030 -0.182 -2.037 1.00 78.31 114 LEU A C 1
ATOM 932 O O . LEU A 1 114 ? 0.007 0.504 -2.068 1.00 78.31 114 LEU A O 1
ATOM 936 N N . ILE A 1 115 ? 2.082 0.082 -2.797 1.00 81.44 115 ILE A N 1
ATOM 937 C CA . ILE A 1 115 ? 2.130 1.151 -3.784 1.00 81.44 115 ILE A CA 1
ATOM 938 C C . ILE A 1 115 ? 1.636 0.589 -5.123 1.00 81.44 115 ILE A C 1
ATOM 940 O O . ILE A 1 115 ? 2.247 -0.341 -5.656 1.00 81.44 115 ILE A O 1
ATOM 944 N N . PRO A 1 116 ? 0.520 1.107 -5.669 1.00 77.88 116 PRO A N 1
ATOM 945 C CA . PRO A 1 116 ? -0.103 0.535 -6.858 1.00 77.88 116 PRO A CA 1
ATOM 946 C C . PRO A 1 116 ? 0.622 0.893 -8.155 1.00 77.88 116 PRO A C 1
ATOM 948 O O . PRO A 1 116 ? 0.430 0.197 -9.148 1.00 77.88 116 PRO A O 1
ATOM 951 N N . HIS A 1 117 ? 1.427 1.952 -8.148 1.00 78.12 117 HIS A N 1
ATOM 952 C CA . HIS A 1 117 ? 2.109 2.500 -9.313 1.00 78.12 117 HIS A CA 1
ATOM 953 C C . HIS A 1 117 ? 3.404 3.190 -8.856 1.00 78.12 117 HIS A C 1
ATOM 955 O O . HIS A 1 117 ? 3.373 3.841 -7.810 1.00 78.12 117 HIS A O 1
ATOM 961 N N . PRO A 1 118 ? 4.524 3.058 -9.584 1.00 74.06 118 PRO A N 1
ATOM 962 C CA . PRO A 1 118 ? 5.730 3.836 -9.306 1.00 74.06 118 PRO A CA 1
ATOM 963 C C . PRO A 1 118 ? 5.424 5.341 -9.382 1.00 74.06 118 PRO A C 1
ATOM 965 O O . PRO A 1 118 ? 4.781 5.777 -10.325 1.00 74.06 118 PRO A O 1
ATOM 968 N N . PHE A 1 119 ? 5.877 6.159 -8.429 1.00 59.31 119 PHE A N 1
ATOM 969 C CA . PHE A 1 119 ? 5.613 7.610 -8.443 1.00 59.31 119 PHE A CA 1
ATOM 970 C C . PHE A 1 119 ? 6.530 8.382 -9.399 1.00 59.31 119 PHE A C 1
ATOM 972 O O . PHE A 1 119 ? 6.393 9.594 -9.556 1.00 59.31 119 PHE A O 1
ATOM 979 N N . TYR A 1 120 ? 7.478 7.691 -10.028 1.00 60.88 120 TYR A N 1
ATOM 980 C CA . TYR A 1 120 ? 8.325 8.239 -11.073 1.00 60.88 120 TYR A CA 1
ATOM 981 C C . TYR A 1 120 ? 7.722 7.974 -12.450 1.00 60.88 120 TYR A C 1
ATOM 983 O O . TYR A 1 120 ? 7.296 6.855 -12.733 1.00 60.88 120 TYR A O 1
ATOM 991 N N . ASN A 1 121 ? 7.741 9.007 -13.298 1.00 65.50 121 ASN A N 1
ATOM 992 C CA . ASN A 1 121 ? 7.282 8.973 -14.685 1.00 65.50 121 ASN A CA 1
ATOM 993 C C . ASN A 1 121 ? 7.738 7.685 -15.373 1.00 65.50 121 ASN A C 1
ATOM 995 O O . ASN A 1 121 ? 8.932 7.377 -15.356 1.00 65.50 121 ASN A O 1
ATOM 999 N N . PHE A 1 122 ? 6.810 6.975 -16.019 1.00 68.88 122 PHE A N 1
ATOM 1000 C CA . PHE A 1 122 ? 7.157 5.830 -16.851 1.00 68.88 122 PHE A CA 1
ATOM 1001 C C . PHE A 1 122 ? 8.084 6.325 -17.976 1.00 68.88 122 PHE A C 1
ATOM 1003 O O . PHE A 1 122 ? 7.647 7.106 -18.829 1.00 68.88 122 PHE A O 1
ATOM 1010 N N . PRO A 1 123 ? 9.381 5.963 -17.971 1.00 69.81 123 PRO A N 1
ATOM 1011 C CA . PRO A 1 123 ? 10.368 6.616 -18.807 1.00 69.81 123 PRO A CA 1
ATOM 1012 C C . PRO A 1 123 ? 10.290 6.010 -20.202 1.00 69.81 123 PRO A C 1
ATOM 1014 O O . PRO A 1 123 ? 11.038 5.108 -20.565 1.00 69.81 123 PRO A O 1
ATOM 1017 N N . LEU A 1 124 ? 9.349 6.506 -20.994 1.00 71.06 124 LEU A N 1
ATOM 1018 C CA . LEU A 1 124 ? 9.362 6.348 -22.435 1.00 71.06 124 LEU A CA 1
ATOM 1019 C C . LEU A 1 124 ? 9.848 7.659 -23.018 1.00 71.06 124 LEU A C 1
ATOM 1021 O O . LEU A 1 124 ? 9.238 8.700 -22.805 1.00 71.06 124 LEU A O 1
ATOM 1025 N N . SER A 1 125 ? 10.977 7.604 -23.714 1.00 72.88 125 SER A N 1
ATOM 1026 C CA . SER A 1 125 ? 11.526 8.741 -24.438 1.00 72.88 125 SER A CA 1
ATOM 1027 C C . SER A 1 125 ? 12.169 8.224 -25.719 1.00 72.88 125 SER A C 1
ATOM 1029 O O . SER A 1 125 ? 13.221 7.583 -25.711 1.00 72.88 125 SER A O 1
ATOM 1031 N N . ALA A 1 126 ? 11.486 8.469 -26.831 1.00 72.00 126 ALA A N 1
ATOM 1032 C CA . ALA A 1 126 ? 11.946 8.172 -28.180 1.00 72.00 126 ALA A CA 1
ATOM 1033 C C . ALA A 1 126 ? 11.417 9.239 -29.144 1.00 72.00 126 ALA A C 1
ATOM 1035 O O . ALA A 1 126 ? 10.578 10.068 -28.774 1.00 72.00 126 ALA A O 1
ATOM 1036 N N . ARG A 1 127 ? 11.915 9.233 -30.387 1.00 73.69 127 ARG A N 1
ATOM 1037 C CA . ARG A 1 127 ? 11.480 10.210 -31.387 1.00 73.69 127 ARG A CA 1
ATOM 1038 C C . ARG A 1 127 ? 9.998 10.035 -31.692 1.00 73.69 127 ARG A C 1
ATOM 1040 O O . ARG A 1 127 ? 9.551 8.931 -31.982 1.00 73.69 127 ARG A O 1
ATOM 1047 N N . SER A 1 128 ? 9.258 11.137 -31.730 1.00 69.81 128 SER A N 1
ATOM 1048 C CA . SER A 1 128 ? 7.815 11.160 -32.009 1.00 69.81 128 SER A CA 1
ATOM 1049 C C . SER A 1 128 ? 7.421 10.558 -33.362 1.00 69.81 128 SER A C 1
ATOM 1051 O O . SER A 1 128 ? 6.267 10.197 -33.561 1.00 69.81 128 SER A O 1
ATOM 1053 N N . GLN A 1 129 ? 8.360 10.436 -34.308 1.00 75.50 129 GLN A N 1
ATOM 1054 C CA . GLN A 1 129 ? 8.113 9.806 -35.608 1.00 75.50 129 GLN A CA 1
ATOM 1055 C C . GLN A 1 129 ? 8.346 8.284 -35.604 1.00 75.50 129 GLN A C 1
ATOM 1057 O O . GLN A 1 129 ? 8.180 7.640 -36.644 1.00 75.50 129 GLN A O 1
ATOM 1062 N N . ASN A 1 130 ? 8.759 7.703 -34.475 1.00 79.31 130 ASN A N 1
ATOM 1063 C CA . ASN A 1 130 ? 8.979 6.272 -34.356 1.00 79.31 130 ASN A CA 1
ATOM 1064 C C . ASN A 1 130 ? 7.644 5.542 -34.191 1.00 79.31 130 ASN A C 1
ATOM 1066 O O . ASN A 1 130 ? 7.019 5.587 -33.137 1.00 79.31 130 ASN A O 1
ATOM 1070 N N . VAL A 1 131 ? 7.229 4.830 -35.238 1.00 84.88 131 VAL A N 1
ATOM 1071 C CA . VAL A 1 131 ? 5.962 4.085 -35.248 1.00 84.88 131 VAL A CA 1
ATOM 1072 C C . VAL A 1 131 ? 5.884 3.014 -34.159 1.00 84.88 131 VAL A C 1
ATOM 1074 O O . VAL A 1 131 ? 4.790 2.690 -33.718 1.00 84.88 131 VAL A O 1
ATOM 1077 N N . LEU A 1 132 ? 7.014 2.469 -33.695 1.00 88.38 132 LEU A N 1
ATOM 1078 C CA . LEU A 1 132 ? 7.009 1.474 -32.621 1.00 88.38 132 LEU A CA 1
ATOM 1079 C C . LEU A 1 132 ? 6.675 2.107 -31.267 1.00 88.38 132 LEU A C 1
ATOM 1081 O O . LEU A 1 132 ? 6.068 1.441 -30.438 1.00 88.38 132 LEU A O 1
ATOM 1085 N N . LEU A 1 133 ? 7.011 3.384 -31.052 1.00 82.56 133 LEU A N 1
ATOM 1086 C CA . LEU A 1 133 ? 6.704 4.084 -29.802 1.00 82.56 133 LEU A CA 1
ATOM 1087 C C . LEU A 1 133 ? 5.193 4.194 -29.572 1.00 82.56 133 LEU A C 1
ATOM 1089 O O . LEU A 1 133 ? 4.733 3.993 -28.454 1.00 82.56 133 LEU A O 1
ATOM 1093 N N . GLU A 1 134 ? 4.425 4.455 -30.631 1.00 80.81 134 GLU A N 1
ATOM 1094 C CA . GLU A 1 134 ? 2.957 4.467 -30.583 1.00 80.81 134 GLU A CA 1
ATOM 1095 C C . GLU A 1 134 ? 2.409 3.117 -30.103 1.00 80.81 134 GLU A C 1
ATOM 1097 O O . GLU A 1 134 ? 1.582 3.080 -29.197 1.00 80.81 134 GLU A O 1
ATOM 1102 N N . HIS A 1 135 ? 2.960 2.011 -30.614 1.00 87.31 135 HIS A N 1
ATOM 1103 C CA . HIS A 1 135 ? 2.554 0.668 -30.203 1.00 87.31 135 HIS A CA 1
ATOM 1104 C C . HIS A 1 135 ? 2.958 0.363 -28.752 1.00 87.31 135 HIS A C 1
ATOM 1106 O O . HIS A 1 135 ? 2.171 -0.228 -28.025 1.00 87.31 135 HIS A O 1
ATOM 1112 N N . VAL A 1 136 ? 4.146 0.783 -28.289 1.00 87.44 136 VAL A N 1
ATOM 1113 C CA . VAL A 1 136 ? 4.539 0.635 -26.870 1.00 87.44 136 VAL A CA 1
ATOM 1114 C C . VAL A 1 136 ? 3.529 1.336 -25.962 1.00 87.44 136 VAL A C 1
ATOM 1116 O O . VAL A 1 136 ? 3.066 0.748 -24.989 1.00 87.44 136 VAL A O 1
ATOM 1119 N N . ILE A 1 137 ? 3.167 2.579 -26.291 1.00 81.88 137 ILE A N 1
ATOM 1120 C CA . ILE A 1 137 ? 2.211 3.372 -25.510 1.00 81.88 137 ILE A CA 1
ATOM 1121 C C . ILE A 1 137 ? 0.829 2.713 -25.520 1.00 81.88 137 ILE A C 1
ATOM 1123 O O . ILE A 1 137 ? 0.214 2.578 -24.466 1.00 81.88 137 ILE A O 1
ATOM 1127 N N . GLU A 1 138 ? 0.354 2.275 -26.686 1.00 83.06 138 GLU A N 1
ATOM 1128 C CA . GLU A 1 138 ? -0.931 1.589 -26.833 1.00 83.06 138 GLU A CA 1
ATOM 1129 C C . GLU A 1 138 ? -0.994 0.319 -25.971 1.00 83.06 138 GLU A C 1
ATOM 1131 O O . GLU A 1 138 ? -1.892 0.183 -25.136 1.00 83.06 138 GLU A O 1
ATOM 1136 N N . GLN A 1 139 ? -0.020 -0.587 -26.125 1.00 89.62 139 GLN A N 1
ATOM 1137 C CA . GLN A 1 139 ? 0.028 -1.836 -25.363 1.00 89.62 139 GLN A CA 1
ATOM 1138 C C . GLN A 1 139 ? 0.114 -1.557 -23.858 1.00 89.62 139 GLN A C 1
ATOM 1140 O O . GLN A 1 139 ? -0.592 -2.190 -23.073 1.00 89.62 139 GLN A O 1
ATOM 1145 N N . PHE A 1 140 ? 0.899 -0.560 -23.446 1.00 87.44 140 PHE A N 1
ATOM 1146 C CA . PHE A 1 140 ? 1.026 -0.207 -22.039 1.00 87.44 140 PHE A CA 1
ATOM 1147 C C . PHE A 1 140 ? -0.271 0.365 -21.452 1.00 87.44 140 PHE A C 1
ATOM 1149 O O . PHE A 1 140 ? -0.667 -0.021 -20.354 1.00 87.44 140 PHE A O 1
ATOM 1156 N N . ILE A 1 141 ? -0.986 1.231 -22.180 1.00 81.94 141 ILE A N 1
ATOM 1157 C CA . ILE A 1 141 ? -2.291 1.756 -21.744 1.00 81.94 141 ILE A CA 1
ATOM 1158 C C . ILE A 1 141 ? -3.310 0.621 -21.607 1.00 81.94 141 ILE A C 1
ATOM 1160 O O . ILE A 1 141 ? -4.052 0.578 -20.622 1.00 81.94 141 ILE A O 1
ATOM 1164 N N . ILE A 1 142 ? -3.333 -0.319 -22.557 1.00 82.75 142 ILE A N 1
ATOM 1165 C CA . ILE A 1 142 ? -4.201 -1.496 -22.467 1.00 82.75 142 ILE A CA 1
ATOM 1166 C C . ILE A 1 142 ? -3.835 -2.323 -21.229 1.00 82.75 142 ILE A C 1
ATOM 1168 O O . ILE A 1 142 ? -4.725 -2.648 -20.440 1.00 82.75 142 ILE A O 1
ATOM 1172 N N . ALA A 1 143 ? -2.547 -2.595 -20.998 1.00 86.50 143 ALA A N 1
ATOM 1173 C CA . ALA A 1 143 ? -2.080 -3.301 -19.807 1.00 86.50 143 ALA A CA 1
ATOM 1174 C C . ALA A 1 143 ? -2.543 -2.604 -18.519 1.00 86.50 143 ALA A C 1
ATOM 1176 O O . ALA A 1 143 ? -3.148 -3.236 -17.653 1.00 86.50 143 ALA A O 1
ATOM 1177 N N . LEU A 1 144 ? -2.346 -1.286 -18.417 1.00 81.94 144 LEU A N 1
ATOM 1178 C CA . LEU A 1 144 ? -2.808 -0.503 -17.276 1.00 81.94 144 LEU A CA 1
ATOM 1179 C C . LEU A 1 144 ? -4.322 -0.586 -17.106 1.00 81.94 144 LEU A C 1
ATOM 1181 O O . LEU A 1 144 ? -4.787 -0.671 -15.978 1.00 81.94 144 LEU A O 1
ATOM 1185 N N . SER A 1 145 ? -5.103 -0.616 -18.186 1.00 78.12 145 SER A N 1
ATOM 1186 C CA . SER A 1 145 ? -6.557 -0.753 -18.081 1.00 78.12 145 SER A CA 1
ATOM 1187 C C . SER A 1 145 ? -6.982 -2.085 -17.454 1.00 78.12 145 SER A C 1
ATOM 1189 O O . SER A 1 145 ? -7.869 -2.104 -16.598 1.00 78.12 145 SER A O 1
ATOM 1191 N N . TYR A 1 146 ? -6.317 -3.187 -17.811 1.00 82.44 146 TYR A N 1
ATOM 1192 C CA . TYR A 1 146 ? -6.521 -4.489 -17.177 1.00 82.44 146 TYR A CA 1
ATOM 1193 C C . TYR A 1 146 ? -6.072 -4.469 -15.719 1.00 82.44 146 TYR A C 1
ATOM 1195 O O . TYR A 1 146 ? -6.816 -4.911 -14.840 1.00 82.44 146 TYR A O 1
ATOM 1203 N N . TYR A 1 147 ? -4.907 -3.869 -15.459 1.00 81.25 147 TYR A N 1
ATOM 1204 C CA . TYR A 1 147 ? -4.410 -3.648 -14.111 1.00 81.25 147 TYR A CA 1
ATOM 1205 C C . TYR A 1 147 ? -5.451 -2.901 -13.280 1.00 81.25 147 TYR A C 1
ATOM 1207 O O . TYR A 1 147 ? -5.893 -3.438 -12.285 1.00 81.25 147 TYR A O 1
ATOM 1215 N N . LEU A 1 148 ? -5.979 -1.753 -13.713 1.00 73.62 148 LEU A N 1
ATOM 1216 C CA . LEU A 1 148 ? -6.986 -0.992 -12.956 1.00 73.62 148 LEU A CA 1
ATOM 1217 C C . LEU A 1 148 ? -8.264 -1.788 -12.631 1.00 73.62 148 LEU A C 1
ATOM 1219 O O . LEU A 1 148 ? -8.966 -1.451 -11.678 1.00 73.62 148 LEU A O 1
ATOM 1223 N N . ASN A 1 149 ? -8.566 -2.832 -13.406 1.00 71.19 149 ASN A N 1
ATOM 1224 C CA . ASN A 1 149 ? -9.723 -3.708 -13.221 1.00 71.19 149 ASN A CA 1
ATOM 1225 C C . ASN A 1 149 ? -9.422 -4.983 -12.416 1.00 71.19 149 ASN A C 1
ATOM 1227 O O . ASN A 1 149 ? -10.266 -5.876 -12.364 1.00 71.19 149 ASN A O 1
ATOM 1231 N N . ALA A 1 150 ? -8.255 -5.085 -11.775 1.00 75.31 150 ALA A N 1
ATOM 1232 C CA . ALA A 1 150 ? -7.843 -6.296 -11.066 1.00 75.31 150 ALA A CA 1
ATOM 1233 C C . ALA A 1 150 ? -7.655 -7.540 -11.940 1.00 75.31 150 ALA A C 1
ATOM 1235 O O . ALA A 1 150 ? -7.613 -8.654 -11.419 1.00 75.31 150 ALA A O 1
ATOM 1236 N N . ASP A 1 151 ? -7.486 -7.364 -13.250 1.00 82.19 151 ASP A N 1
ATOM 1237 C CA . ASP A 1 151 ? -7.311 -8.461 -14.197 1.00 82.19 151 ASP A CA 1
ATOM 1238 C C . ASP A 1 151 ? -5.833 -8.635 -14.570 1.00 82.19 151 ASP A C 1
ATOM 1240 O O . ASP A 1 151 ? -5.357 -8.224 -15.628 1.00 82.19 151 ASP A O 1
ATOM 1244 N N . CYS A 1 152 ? -5.086 -9.254 -13.658 1.00 89.38 152 CYS A N 1
ATOM 1245 C CA . CYS A 1 152 ? -3.669 -9.536 -13.861 1.00 89.38 152 CYS A CA 1
ATOM 1246 C C . CYS A 1 152 ? -3.409 -10.514 -15.013 1.00 89.38 152 CYS A C 1
ATOM 1248 O O . CYS A 1 152 ? -2.423 -10.359 -15.726 1.00 89.38 152 CYS A O 1
ATOM 1250 N N . GLU A 1 153 ? -4.284 -11.501 -15.223 1.00 91.94 153 GLU A N 1
ATOM 1251 C CA . GLU A 1 153 ? -4.140 -12.458 -16.326 1.00 91.94 153 GLU A CA 1
ATOM 1252 C C . GLU A 1 153 ? -4.317 -11.757 -17.679 1.00 91.94 153 GLU A C 1
ATOM 1254 O O . GLU A 1 153 ? -3.515 -11.969 -18.588 1.00 91.94 153 GLU A O 1
ATOM 1259 N N . GLY A 1 154 ? -5.314 -10.872 -17.785 1.00 89.56 154 GLY A N 1
ATOM 1260 C CA . GLY A 1 154 ? -5.542 -10.040 -18.962 1.00 89.56 154 GLY A CA 1
ATOM 1261 C C . GLY A 1 154 ? -4.430 -9.022 -19.214 1.00 89.56 154 GLY A C 1
ATOM 1262 O O . GLY A 1 154 ? -4.111 -8.762 -20.368 1.00 89.56 154 GLY A O 1
ATOM 1263 N N . MET A 1 155 ? -3.797 -8.491 -18.163 1.00 91.56 155 MET A N 1
ATOM 1264 C CA . MET A 1 155 ? -2.713 -7.506 -18.262 1.00 91.56 155 MET A CA 1
ATOM 1265 C C . MET A 1 155 ? -1.414 -8.083 -18.849 1.00 91.56 155 MET A C 1
ATOM 1267 O O . MET A 1 155 ? -0.775 -7.424 -19.672 1.00 91.56 155 MET A O 1
ATOM 1271 N N . LEU A 1 156 ? -0.992 -9.275 -18.408 1.00 93.94 156 LEU A N 1
ATOM 1272 C CA . LEU A 1 156 ? 0.355 -9.806 -18.673 1.00 93.94 156 LEU A CA 1
ATOM 1273 C C . LEU A 1 156 ? 0.745 -9.846 -20.165 1.00 93.94 156 LEU A C 1
ATOM 1275 O O . LEU A 1 156 ? 1.827 -9.349 -20.479 1.00 93.94 156 LEU A O 1
ATOM 1279 N N . PRO A 1 157 ? -0.106 -10.323 -21.102 1.00 96.31 157 PRO A N 1
ATOM 1280 C CA . PRO A 1 157 ? 0.236 -10.332 -22.526 1.00 96.31 157 PRO A CA 1
ATOM 1281 C C . PRO A 1 157 ? 0.577 -8.947 -23.088 1.00 96.31 157 PRO A C 1
ATOM 1283 O O . PRO A 1 157 ? 1.416 -8.835 -23.979 1.00 96.31 157 PRO A O 1
ATOM 1286 N N . TYR A 1 158 ? -0.054 -7.893 -22.565 1.00 94.69 158 TYR A N 1
ATOM 1287 C CA . TYR A 1 158 ? 0.181 -6.524 -23.012 1.00 94.69 158 TYR A CA 1
ATOM 1288 C C . TYR A 1 158 ? 1.450 -5.927 -22.399 1.00 94.69 158 TYR A C 1
ATOM 1290 O O . TYR A 1 158 ? 2.139 -5.172 -23.081 1.00 94.69 158 TYR A O 1
ATOM 1298 N N . LEU A 1 159 ? 1.822 -6.291 -21.163 1.00 94.19 159 LEU A N 1
ATOM 1299 C CA . LEU A 1 159 ? 3.145 -5.935 -20.626 1.00 94.19 159 LEU A CA 1
ATOM 1300 C C . LEU A 1 159 ? 4.263 -6.627 -21.408 1.00 94.19 159 LEU A C 1
ATOM 1302 O O . LEU A 1 159 ? 5.244 -5.978 -21.761 1.00 94.19 159 LEU A O 1
ATOM 1306 N N . ASP A 1 160 ? 4.091 -7.910 -21.735 1.00 95.88 160 ASP A N 1
ATOM 1307 C CA . ASP A 1 160 ? 5.066 -8.670 -22.521 1.00 95.88 160 ASP A CA 1
ATOM 1308 C C . ASP A 1 160 ? 5.233 -8.076 -23.926 1.00 95.88 160 ASP A C 1
ATOM 1310 O O . ASP A 1 160 ? 6.358 -7.872 -24.381 1.00 95.88 160 ASP A O 1
ATOM 1314 N N . ALA A 1 161 ? 4.127 -7.710 -24.585 1.00 95.69 161 ALA A N 1
ATOM 1315 C CA . ALA A 1 161 ? 4.168 -7.001 -25.863 1.00 95.69 161 ALA A CA 1
ATOM 1316 C C . ALA A 1 161 ? 4.828 -5.617 -25.736 1.00 95.69 161 ALA A C 1
ATOM 1318 O O . ALA A 1 161 ? 5.632 -5.237 -26.587 1.00 95.69 161 ALA A O 1
ATOM 1319 N N . THR A 1 162 ? 4.530 -4.871 -24.666 1.00 92.94 162 THR A N 1
ATOM 1320 C CA . THR A 1 162 ? 5.152 -3.564 -24.391 1.00 92.94 162 THR A CA 1
ATOM 1321 C C . THR A 1 162 ? 6.671 -3.700 -24.296 1.00 92.94 162 THR A C 1
ATOM 1323 O O . THR A 1 162 ? 7.396 -2.948 -24.944 1.00 92.94 162 THR A O 1
ATOM 1326 N N . GLU A 1 163 ? 7.158 -4.684 -23.540 1.00 94.94 163 GLU A N 1
ATOM 1327 C CA . GLU A 1 163 ? 8.585 -4.965 -23.377 1.00 94.94 163 GLU A CA 1
ATOM 1328 C C . GLU A 1 163 ? 9.247 -5.417 -24.687 1.00 94.94 163 GLU A C 1
ATOM 1330 O O . GLU A 1 163 ? 10.297 -4.896 -25.081 1.00 94.94 163 GLU A O 1
ATOM 1335 N N . GLU A 1 164 ? 8.616 -6.357 -25.400 1.00 95.25 164 GLU A N 1
ATOM 1336 C CA . GLU A 1 164 ? 9.113 -6.871 -26.678 1.00 95.25 164 GLU A CA 1
ATOM 1337 C C . GLU A 1 164 ? 9.271 -5.743 -27.704 1.00 95.25 164 GLU A C 1
ATOM 1339 O O . GLU A 1 164 ? 10.270 -5.694 -28.423 1.00 95.25 164 GLU A O 1
ATOM 1344 N N . ILE A 1 165 ? 8.312 -4.817 -27.779 1.00 93.12 165 ILE A N 1
ATOM 1345 C CA . ILE A 1 165 ? 8.376 -3.689 -28.711 1.00 93.12 165 ILE A CA 1
ATOM 1346 C C . ILE A 1 165 ? 9.391 -2.649 -28.219 1.00 93.12 165 ILE A C 1
ATOM 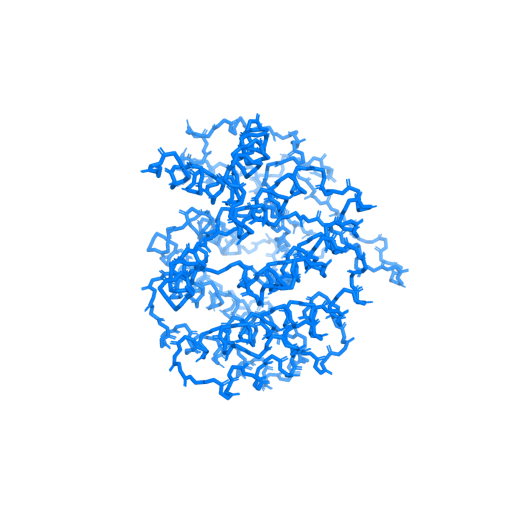1348 O O . ILE A 1 165 ? 10.205 -2.177 -29.013 1.00 93.12 165 ILE A O 1
ATOM 1352 N N . ALA A 1 166 ? 9.398 -2.315 -26.924 1.00 90.31 166 ALA A N 1
ATOM 1353 C CA . ALA A 1 166 ? 10.307 -1.319 -26.353 1.00 90.31 166 ALA A CA 1
ATOM 1354 C C . ALA A 1 166 ? 11.783 -1.689 -26.573 1.00 90.31 166 ALA A C 1
ATOM 1356 O O . ALA A 1 166 ? 12.590 -0.840 -26.952 1.00 90.31 166 ALA A O 1
ATOM 1357 N N . THR A 1 167 ? 12.131 -2.970 -26.431 1.00 90.62 167 THR A N 1
ATOM 1358 C CA . THR A 1 167 ? 13.498 -3.471 -26.660 1.00 90.62 167 THR A CA 1
ATOM 1359 C C . THR A 1 167 ? 13.937 -3.441 -28.131 1.00 90.62 167 THR A C 1
ATOM 1361 O O . THR A 1 167 ? 15.135 -3.513 -28.410 1.00 90.62 167 THR A O 1
ATOM 1364 N N . GLN A 1 168 ? 13.007 -3.283 -29.082 1.00 92.38 168 GLN A N 1
ATOM 1365 C CA . GLN A 1 168 ? 13.308 -3.113 -30.512 1.00 92.38 168 GLN A CA 1
ATOM 1366 C C . GLN A 1 168 ? 13.595 -1.655 -30.904 1.00 92.38 168 GLN A C 1
ATOM 1368 O O . GLN A 1 168 ? 14.104 -1.399 -31.999 1.00 92.38 168 GLN A O 1
ATOM 1373 N N . ILE A 1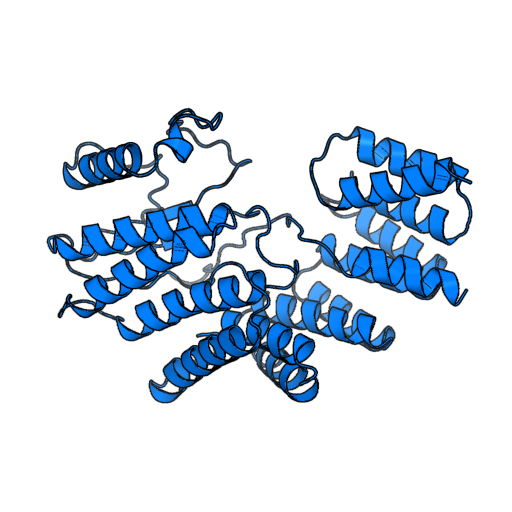 169 ? 13.281 -0.686 -30.042 1.00 89.31 169 ILE A N 1
ATOM 1374 C CA . ILE A 1 169 ? 13.498 0.736 -30.313 1.00 89.31 169 ILE A CA 1
ATOM 1375 C C . ILE A 1 169 ? 14.943 1.096 -29.938 1.00 89.31 169 ILE A C 1
ATOM 1377 O O . ILE A 1 169 ? 15.233 1.441 -28.798 1.00 89.31 169 ILE A O 1
ATOM 1381 N N . GLU A 1 170 ? 15.864 1.060 -30.910 1.00 87.38 170 GLU A N 1
ATOM 1382 C CA . GLU A 1 170 ? 17.298 1.359 -30.684 1.00 87.38 170 GLU A CA 1
ATOM 1383 C C . GLU A 1 170 ? 17.557 2.739 -30.049 1.00 87.38 170 GLU A C 1
ATOM 1385 O O . GLU A 1 170 ? 18.562 2.942 -29.372 1.00 87.38 170 GLU A O 1
ATOM 1390 N N . GLU A 1 171 ? 16.668 3.702 -30.294 1.00 83.44 171 GLU A N 1
ATOM 1391 C CA . GLU A 1 171 ? 16.767 5.078 -29.797 1.00 83.44 171 GLU A CA 1
ATOM 1392 C C . GLU A 1 171 ? 15.998 5.327 -28.494 1.00 83.44 171 GLU A C 1
ATOM 1394 O O . GLU A 1 171 ? 15.960 6.471 -28.039 1.00 83.44 171 GLU A O 1
ATOM 1399 N N . LEU A 1 172 ? 15.388 4.292 -27.904 1.00 81.56 172 LEU A N 1
ATOM 1400 C CA . LEU A 1 172 ? 14.685 4.411 -26.634 1.00 81.56 172 LEU A CA 1
ATOM 1401 C C . LEU A 1 172 ? 15.712 4.658 -25.535 1.00 81.56 172 LEU A C 1
ATOM 1403 O O . LEU A 1 172 ? 16.448 3.764 -25.111 1.00 81.56 172 LEU A O 1
ATOM 1407 N N . THR A 1 173 ? 15.772 5.901 -25.075 1.00 73.25 173 THR A N 1
ATOM 1408 C CA . THR A 1 173 ? 16.479 6.211 -23.838 1.00 73.25 173 THR A CA 1
ATOM 1409 C C . THR A 1 173 ? 15.729 5.553 -22.690 1.00 73.25 173 THR A C 1
ATOM 1411 O O . THR A 1 173 ? 14.503 5.636 -22.660 1.00 73.25 173 THR A O 1
ATOM 1414 N N . TYR A 1 174 ? 16.469 4.960 -21.752 1.00 82.25 174 TYR A N 1
ATOM 1415 C CA . TYR A 1 174 ? 15.934 4.359 -20.526 1.00 82.25 174 TYR A CA 1
ATOM 1416 C C . TYR A 1 174 ? 15.196 3.023 -20.696 1.00 82.25 174 TYR A C 1
ATOM 1418 O O . TYR A 1 174 ? 14.341 2.676 -19.887 1.00 82.25 174 TYR A O 1
ATOM 1426 N N . SER A 1 175 ? 15.530 2.245 -21.733 1.00 84.00 175 SER A N 1
ATOM 1427 C CA . SER A 1 175 ? 14.892 0.942 -21.974 1.00 84.00 175 SER A CA 1
ATOM 1428 C C . SER A 1 175 ? 15.008 -0.025 -20.789 1.00 84.00 175 SER A C 1
ATOM 1430 O O . SER A 1 175 ? 14.071 -0.773 -20.527 1.00 84.00 175 SER A O 1
ATOM 1432 N N . GLY A 1 176 ? 16.118 0.007 -20.044 1.00 87.81 176 GLY A N 1
ATOM 1433 C CA . GLY A 1 176 ? 16.285 -0.802 -18.835 1.00 87.81 176 GLY A CA 1
ATOM 1434 C C . GLY A 1 176 ? 15.333 -0.382 -17.712 1.00 87.81 176 GLY A C 1
ATOM 1435 O O . GLY A 1 176 ? 14.702 -1.232 -17.093 1.00 87.81 176 GLY A O 1
ATOM 1436 N N . GLU A 1 177 ? 15.160 0.920 -17.490 1.00 88.94 177 GLU A N 1
ATOM 1437 C CA . GLU A 1 177 ? 14.189 1.440 -16.530 1.00 88.94 177 GLU A CA 1
ATOM 1438 C C . GLU A 1 177 ? 12.764 1.115 -16.953 1.00 88.94 177 GLU A C 1
ATOM 1440 O O . GLU A 1 177 ? 11.972 0.713 -16.108 1.00 88.94 177 GLU A O 1
ATOM 1445 N N . THR A 1 178 ? 12.434 1.244 -18.244 1.00 88.00 178 THR A N 1
ATOM 1446 C CA . THR A 1 178 ? 11.127 0.834 -18.770 1.00 88.00 178 THR A CA 1
ATOM 1447 C C . THR A 1 178 ? 10.829 -0.610 -18.367 1.00 88.00 178 THR A C 1
ATOM 1449 O O . THR A 1 178 ? 9.772 -0.866 -17.798 1.00 88.00 178 THR A O 1
ATOM 1452 N N . VAL A 1 179 ? 11.771 -1.536 -18.589 1.00 91.81 179 VAL A N 1
ATOM 1453 C CA . VAL A 1 179 ? 11.635 -2.951 -18.196 1.00 91.81 179 VAL A CA 1
ATOM 1454 C C . VAL A 1 179 ? 11.443 -3.082 -16.683 1.00 91.81 179 VAL A C 1
ATOM 1456 O O . VAL A 1 179 ? 10.491 -3.723 -16.249 1.00 91.81 179 VAL A O 1
ATOM 1459 N N . ALA A 1 180 ? 12.263 -2.402 -15.876 1.00 92.94 180 ALA A N 1
ATOM 1460 C CA . ALA A 1 180 ? 12.138 -2.427 -14.418 1.00 92.94 180 ALA A CA 1
ATOM 1461 C C . ALA A 1 180 ? 10.758 -1.931 -13.930 1.00 92.94 180 ALA A C 1
ATOM 1463 O O . ALA A 1 180 ? 10.178 -2.481 -12.994 1.00 92.94 180 ALA A O 1
ATOM 1464 N N . TYR A 1 181 ? 10.181 -0.921 -14.582 1.00 90.62 181 TYR A N 1
ATOM 1465 C CA . TYR A 1 181 ? 8.827 -0.465 -14.270 1.00 90.62 181 TYR A CA 1
ATOM 1466 C C . TYR A 1 181 ? 7.741 -1.432 -14.750 1.00 90.62 181 TYR A C 1
ATOM 1468 O O . TYR A 1 181 ? 6.732 -1.573 -14.064 1.00 90.62 181 TYR A O 1
ATOM 1476 N N . LEU A 1 182 ? 7.919 -2.120 -15.882 1.00 93.12 182 LEU A N 1
ATOM 1477 C CA . LEU A 1 182 ? 7.004 -3.192 -16.297 1.00 93.12 182 LEU A CA 1
ATOM 1478 C C . LEU A 1 182 ? 7.009 -4.334 -15.270 1.00 93.12 182 LEU A C 1
ATOM 1480 O O . LEU A 1 182 ? 5.944 -4.786 -14.841 1.00 93.12 182 LEU A O 1
ATOM 1484 N N . ASP A 1 183 ? 8.193 -4.721 -14.796 1.00 95.94 183 ASP A N 1
ATOM 1485 C CA . ASP A 1 183 ? 8.362 -5.737 -13.757 1.00 95.94 183 ASP A CA 1
ATOM 1486 C C . ASP A 1 183 ? 7.735 -5.330 -12.424 1.00 95.94 183 ASP A C 1
ATOM 1488 O O . ASP A 1 183 ? 7.220 -6.188 -11.708 1.00 95.94 183 ASP A O 1
ATOM 1492 N N . PHE A 1 184 ? 7.663 -4.034 -12.108 1.00 94.69 184 PHE A N 1
ATOM 1493 C CA . PHE A 1 184 ? 6.944 -3.562 -10.924 1.00 94.69 184 PHE A CA 1
ATOM 1494 C C . PHE A 1 184 ? 5.454 -3.948 -10.969 1.00 94.69 184 PHE A C 1
ATOM 1496 O O . PHE A 1 184 ? 4.905 -4.419 -9.969 1.00 94.69 184 PHE A O 1
ATOM 1503 N N . TYR A 1 185 ? 4.789 -3.811 -12.123 1.00 93.31 185 TYR A N 1
ATOM 1504 C CA . TYR A 1 185 ? 3.394 -4.253 -12.268 1.00 93.31 185 TYR A CA 1
ATOM 1505 C C . TYR A 1 185 ? 3.265 -5.768 -12.241 1.00 93.31 185 TYR A C 1
ATOM 1507 O O . TYR A 1 185 ? 2.308 -6.281 -11.659 1.00 93.31 185 TYR A O 1
ATOM 1515 N N . ARG A 1 186 ? 4.222 -6.495 -12.832 1.00 95.62 186 ARG A N 1
ATOM 1516 C CA . ARG A 1 186 ? 4.254 -7.961 -12.748 1.00 95.62 186 ARG A CA 1
ATOM 1517 C C . ARG A 1 186 ? 4.378 -8.419 -11.298 1.00 95.62 186 ARG A C 1
ATOM 1519 O O . ARG A 1 186 ? 3.618 -9.289 -10.880 1.00 95.62 186 ARG A O 1
ATOM 1526 N N . ALA A 1 187 ? 5.240 -7.777 -10.512 1.00 96.19 187 ALA A N 1
ATOM 1527 C CA . ALA A 1 187 ? 5.398 -8.033 -9.085 1.00 96.19 187 ALA A CA 1
ATOM 1528 C C . ALA A 1 187 ? 4.104 -7.752 -8.308 1.00 96.19 187 ALA A C 1
ATOM 1530 O O . ALA A 1 187 ? 3.632 -8.604 -7.556 1.00 96.19 187 ALA A O 1
ATOM 1531 N N . ASN A 1 188 ? 3.472 -6.599 -8.556 1.00 92.81 188 ASN A N 1
ATOM 1532 C CA . ASN A 1 188 ? 2.172 -6.259 -7.977 1.00 92.81 188 ASN A CA 1
ATOM 1533 C C . ASN A 1 188 ? 1.115 -7.321 -8.314 1.00 92.81 188 ASN A C 1
ATOM 1535 O O . ASN A 1 188 ? 0.384 -7.772 -7.434 1.00 92.81 188 ASN A O 1
ATOM 1539 N N . CYS A 1 189 ? 1.056 -7.776 -9.563 1.00 92.25 189 CYS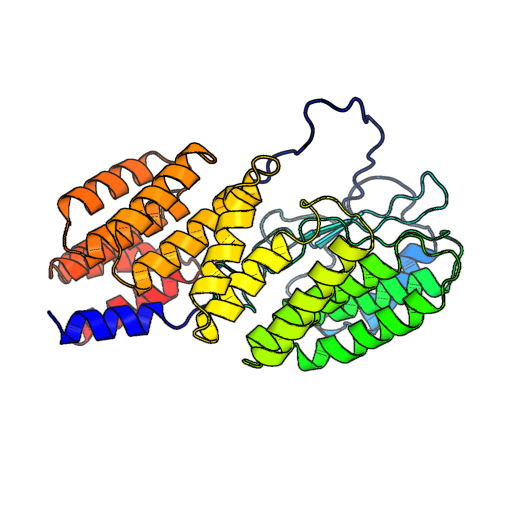 A N 1
ATOM 1540 C CA . CYS A 1 189 ? 0.122 -8.816 -9.974 1.00 92.25 189 CYS A CA 1
ATOM 1541 C C . CYS A 1 189 ? 0.439 -10.197 -9.401 1.00 92.25 189 CYS A C 1
ATOM 1543 O O . CYS A 1 189 ? -0.483 -10.943 -9.070 1.00 92.25 189 CYS A O 1
ATOM 1545 N N . ALA A 1 190 ? 1.715 -10.521 -9.205 1.00 94.69 190 ALA A N 1
ATOM 1546 C CA . ALA A 1 190 ? 2.122 -11.717 -8.485 1.00 94.69 190 ALA A CA 1
ATOM 1547 C C . ALA A 1 190 ? 1.649 -11.669 -7.019 1.00 94.69 190 ALA A C 1
ATOM 1549 O O . ALA A 1 190 ? 1.108 -12.660 -6.532 1.00 94.69 190 ALA A O 1
ATOM 1550 N N . ILE A 1 191 ? 1.712 -10.508 -6.346 1.00 91.88 191 ILE A N 1
ATOM 1551 C CA . ILE A 1 191 ? 1.100 -10.323 -5.016 1.00 91.88 191 ILE A CA 1
ATOM 1552 C C . ILE A 1 191 ? -0.414 -10.588 -5.064 1.00 91.88 191 ILE A C 1
ATOM 1554 O O . ILE A 1 191 ? -0.922 -11.328 -4.222 1.00 91.88 191 ILE A O 1
ATOM 1558 N N . VAL A 1 192 ? -1.144 -10.016 -6.033 1.00 87.00 192 VAL A N 1
ATOM 1559 C CA . VAL A 1 192 ? -2.603 -10.232 -6.185 1.00 87.00 192 VAL A CA 1
ATOM 1560 C C . VAL A 1 192 ? -2.926 -11.712 -6.401 1.00 87.00 192 VAL A C 1
ATOM 1562 O O . VAL A 1 192 ? -3.871 -12.237 -5.813 1.00 87.00 192 VAL A O 1
ATOM 1565 N N . GLY A 1 193 ? -2.111 -12.403 -7.199 1.00 90.00 193 GLY A N 1
ATOM 1566 C CA . GLY A 1 193 ? -2.192 -13.846 -7.429 1.00 90.00 193 GLY A CA 1
ATOM 1567 C C . GLY A 1 193 ? -1.687 -14.711 -6.267 1.00 90.00 193 GLY A C 1
ATOM 1568 O O . GLY A 1 193 ? -1.735 -15.937 -6.370 1.00 90.00 193 GLY A O 1
ATOM 1569 N N . ASN A 1 194 ? -1.218 -14.103 -5.170 1.00 92.19 194 ASN A N 1
ATOM 1570 C CA . ASN A 1 194 ? -0.590 -14.769 -4.027 1.00 92.19 194 ASN A CA 1
ATOM 1571 C C . ASN A 1 194 ? 0.635 -15.637 -4.409 1.00 92.19 194 ASN A C 1
ATOM 1573 O O . ASN A 1 194 ? 0.933 -16.637 -3.754 1.00 92.19 194 ASN A O 1
ATOM 1577 N N . ASP A 1 195 ? 1.353 -15.253 -5.465 1.00 96.69 195 ASP A N 1
ATOM 1578 C CA . ASP A 1 195 ? 2.644 -15.815 -5.866 1.00 96.69 195 ASP A CA 1
ATOM 1579 C C . ASP A 1 195 ? 3.785 -14.930 -5.339 1.00 96.69 195 ASP A C 1
ATOM 1581 O O . ASP A 1 195 ? 4.417 -14.145 -6.051 1.00 96.69 195 ASP A O 1
ATOM 1585 N N . LEU A 1 196 ? 4.003 -15.019 -4.027 1.00 96.94 196 LEU A N 1
ATOM 1586 C CA . LEU A 1 196 ? 4.910 -14.134 -3.297 1.00 96.94 196 LEU A CA 1
ATOM 1587 C C . LEU A 1 196 ? 6.387 -14.339 -3.676 1.00 96.94 196 LEU A C 1
ATOM 1589 O O . LEU A 1 196 ? 7.152 -13.381 -3.640 1.00 96.94 196 LEU A O 1
ATOM 1593 N N . GLN A 1 197 ? 6.794 -15.549 -4.076 1.00 98.19 197 GLN A N 1
ATOM 1594 C CA . GLN A 1 197 ? 8.161 -15.810 -4.551 1.00 98.19 197 GLN A CA 1
ATOM 1595 C C . GLN A 1 197 ? 8.444 -15.113 -5.884 1.00 98.19 197 GLN A C 1
ATOM 1597 O O . GLN A 1 197 ? 9.521 -14.544 -6.079 1.00 98.19 197 GLN A O 1
ATOM 1602 N N . THR A 1 198 ? 7.477 -15.139 -6.801 1.00 97.81 198 THR A N 1
ATOM 1603 C CA . THR A 1 198 ? 7.587 -14.420 -8.072 1.00 97.81 198 THR A CA 1
ATOM 1604 C C . THR A 1 198 ? 7.608 -12.910 -7.831 1.00 97.81 198 THR A C 1
ATOM 1606 O O . THR A 1 198 ? 8.457 -12.220 -8.391 1.00 97.81 198 THR A O 1
ATOM 1609 N N . ALA A 1 199 ? 6.753 -12.392 -6.939 1.00 97.38 199 ALA A N 1
ATOM 1610 C CA . ALA A 1 199 ? 6.775 -10.978 -6.557 1.00 97.38 199 ALA A CA 1
ATOM 1611 C C . ALA A 1 199 ? 8.132 -10.547 -5.974 1.00 97.38 199 ALA A C 1
ATOM 1613 O O . ALA A 1 199 ? 8.682 -9.529 -6.388 1.00 97.38 199 ALA A O 1
ATOM 1614 N N . GLN A 1 200 ? 8.686 -11.344 -5.052 1.00 98.19 200 GLN A N 1
ATOM 1615 C CA . GLN A 1 200 ? 10.009 -11.114 -4.469 1.00 98.19 200 GLN A CA 1
ATOM 1616 C C . GLN A 1 200 ? 11.078 -11.019 -5.558 1.00 98.19 200 GLN A C 1
ATOM 1618 O O . GLN A 1 200 ? 11.828 -10.047 -5.578 1.00 98.19 200 GLN A O 1
ATOM 1623 N N . THR A 1 201 ? 11.108 -11.999 -6.467 1.00 98.25 201 THR A N 1
ATOM 1624 C CA . THR A 1 201 ? 12.095 -12.065 -7.554 1.00 98.25 201 THR A CA 1
ATOM 1625 C C . THR A 1 201 ? 12.055 -10.792 -8.396 1.00 98.25 201 THR A C 1
AT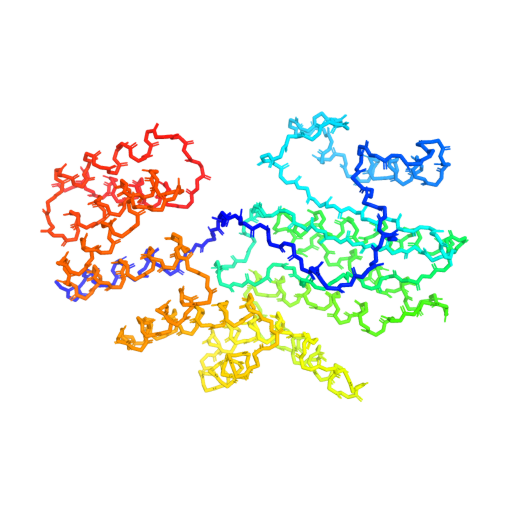OM 1627 O O . THR A 1 201 ? 13.079 -10.140 -8.560 1.00 98.25 201 THR A O 1
ATOM 1630 N N . TYR A 1 202 ? 10.865 -10.376 -8.843 1.00 98.06 202 TYR A N 1
ATOM 1631 C CA . TYR A 1 202 ? 10.727 -9.156 -9.637 1.00 98.06 202 TYR A CA 1
ATOM 1632 C C . TYR A 1 202 ? 11.217 -7.907 -8.896 1.00 98.06 202 TYR A C 1
ATOM 1634 O O . TYR A 1 202 ? 11.962 -7.117 -9.469 1.00 98.06 202 TYR A O 1
ATOM 1642 N N . TYR A 1 203 ? 10.851 -7.703 -7.626 1.00 98.00 203 TYR A N 1
ATOM 1643 C CA . TYR A 1 203 ? 11.341 -6.522 -6.906 1.00 98.00 203 TYR A CA 1
ATOM 1644 C C . TYR A 1 203 ? 12.847 -6.563 -6.641 1.00 98.00 203 TYR A C 1
ATOM 1646 O O . TYR A 1 203 ? 13.492 -5.521 -6.739 1.00 98.00 203 TYR A O 1
ATOM 1654 N N . GLU A 1 204 ? 13.419 -7.722 -6.309 1.00 97.81 204 GLU A N 1
ATOM 1655 C CA . GLU A 1 204 ? 14.869 -7.868 -6.130 1.00 97.81 204 GLU A CA 1
ATOM 1656 C C . GLU A 1 204 ? 15.624 -7.578 -7.434 1.00 97.81 204 GLU A C 1
ATOM 1658 O O . GLU A 1 204 ? 16.632 -6.865 -7.407 1.00 97.81 204 GLU A O 1
ATOM 1663 N N . ASP A 1 205 ? 15.110 -8.048 -8.573 1.00 97.25 205 ASP A N 1
ATOM 1664 C CA . ASP A 1 205 ? 15.678 -7.785 -9.898 1.00 97.25 205 ASP A CA 1
ATOM 1665 C C . ASP A 1 205 ? 15.619 -6.289 -10.246 1.00 97.25 205 ASP A C 1
ATOM 1667 O O . ASP A 1 205 ? 16.620 -5.721 -10.689 1.00 97.25 205 ASP A O 1
ATOM 1671 N N . ILE A 1 206 ? 14.499 -5.611 -9.957 1.00 95.94 206 ILE A N 1
ATOM 1672 C CA . ILE A 1 206 ? 14.355 -4.154 -10.131 1.00 95.94 206 ILE A CA 1
ATOM 1673 C C . ILE A 1 206 ? 15.397 -3.390 -9.306 1.00 95.94 206 ILE A C 1
ATOM 1675 O O . ILE A 1 206 ? 16.052 -2.474 -9.809 1.00 95.94 206 ILE A O 1
ATOM 1679 N N . LEU A 1 207 ? 15.558 -3.745 -8.028 1.00 96.12 207 LEU A N 1
ATOM 1680 C CA . LEU A 1 207 ? 16.508 -3.068 -7.143 1.00 96.12 207 LEU A CA 1
ATOM 1681 C C . LEU A 1 207 ? 17.957 -3.334 -7.558 1.00 96.12 207 LEU A C 1
ATOM 1683 O O . LEU A 1 207 ? 18.752 -2.396 -7.602 1.00 96.12 207 LEU A O 1
ATOM 1687 N N . THR A 1 208 ? 18.275 -4.575 -7.929 1.00 96.50 208 THR A N 1
ATOM 1688 C CA . THR A 1 208 ? 19.593 -4.952 -8.459 1.00 96.50 208 THR A CA 1
ATOM 1689 C C . THR A 1 208 ? 19.905 -4.168 -9.729 1.00 96.50 208 THR A C 1
ATOM 1691 O O . THR A 1 208 ? 20.992 -3.608 -9.852 1.00 96.50 208 THR A O 1
ATOM 1694 N N . PHE A 1 209 ? 18.939 -4.046 -10.646 1.00 95.38 209 PHE A N 1
ATOM 1695 C CA . PHE A 1 209 ? 19.090 -3.252 -11.862 1.00 95.38 209 PHE A CA 1
ATOM 1696 C C . PHE A 1 209 ? 19.444 -1.790 -11.550 1.00 95.38 209 PHE A C 1
ATOM 1698 O O . PHE A 1 209 ? 20.400 -1.256 -12.123 1.00 95.38 209 PHE A O 1
ATOM 1705 N N . PHE A 1 210 ? 18.718 -1.139 -10.635 1.00 94.06 210 PHE A N 1
ATOM 1706 C CA . PHE A 1 210 ? 19.005 0.251 -10.275 1.00 94.06 210 PHE A CA 1
ATOM 1707 C C . PHE A 1 210 ? 20.381 0.406 -9.604 1.00 94.06 210 PHE A C 1
ATOM 1709 O O . PHE A 1 210 ? 21.125 1.337 -9.921 1.00 94.06 210 PHE A O 1
ATOM 1716 N N . GLU A 1 211 ? 20.761 -0.520 -8.725 1.00 93.19 211 GLU A N 1
ATOM 1717 C CA . GLU A 1 211 ? 22.059 -0.497 -8.044 1.00 93.19 211 GLU A CA 1
ATOM 1718 C C . GLU A 1 211 ? 23.231 -0.719 -9.017 1.00 93.19 211 GLU A C 1
ATOM 1720 O O . GLU A 1 211 ? 24.186 0.065 -9.022 1.00 93.19 211 GLU A O 1
ATOM 1725 N N . ASP A 1 212 ? 23.140 -1.719 -9.899 1.00 95.69 212 ASP A N 1
ATOM 1726 C CA . ASP A 1 212 ? 24.192 -2.074 -10.863 1.00 95.69 212 ASP A CA 1
ATOM 1727 C C . ASP A 1 212 ? 24.457 -0.969 -11.894 1.00 95.69 212 ASP A C 1
ATOM 1729 O O . ASP A 1 212 ? 25.581 -0.812 -12.384 1.00 95.69 212 ASP A O 1
ATOM 1733 N N . ASN A 1 213 ? 23.438 -0.168 -12.206 1.00 93.44 213 ASN A N 1
ATOM 1734 C CA . ASN A 1 213 ? 23.543 0.946 -13.143 1.00 93.44 213 ASN A CA 1
ATOM 1735 C C . ASN A 1 213 ? 23.828 2.295 -12.455 1.00 93.44 213 ASN A C 1
ATOM 1737 O O . ASN A 1 213 ? 23.914 3.327 -13.123 1.00 93.44 213 ASN A O 1
ATOM 1741 N N . GLY A 1 214 ? 24.040 2.300 -11.133 1.00 92.94 214 GLY A N 1
ATOM 1742 C CA . GLY A 1 214 ? 24.442 3.487 -10.379 1.00 92.94 214 GLY A CA 1
ATOM 1743 C C . GLY A 1 214 ? 23.341 4.535 -10.223 1.00 92.94 214 GLY A C 1
ATOM 1744 O O . GLY A 1 214 ? 23.654 5.719 -10.052 1.00 92.94 214 GLY A O 1
ATOM 1745 N N . TYR A 1 215 ? 22.072 4.122 -10.288 1.00 88.94 215 TYR A N 1
ATOM 1746 C CA . TYR A 1 215 ? 20.956 4.996 -9.952 1.00 88.94 215 TYR A CA 1
ATOM 1747 C C . TYR A 1 215 ? 21.011 5.372 -8.470 1.00 88.94 215 TYR A C 1
ATOM 1749 O O . TYR A 1 215 ? 21.506 4.638 -7.615 1.00 88.94 215 TYR A O 1
ATOM 1757 N N . ASP A 1 216 ? 20.512 6.566 -8.170 1.00 87.06 216 ASP A N 1
ATOM 1758 C CA . ASP A 1 216 ? 20.366 7.025 -6.792 1.00 87.06 216 ASP A CA 1
ATOM 1759 C C . ASP A 1 216 ? 19.309 6.183 -6.053 1.00 87.06 216 ASP A C 1
ATOM 1761 O O . ASP A 1 216 ? 18.384 5.652 -6.659 1.00 87.06 216 ASP A O 1
ATOM 1765 N N . PHE A 1 217 ? 19.390 6.126 -4.726 1.00 86.25 217 PHE A N 1
ATOM 1766 C CA . PHE A 1 217 ? 18.491 5.368 -3.850 1.00 86.25 217 PHE A CA 1
ATOM 1767 C C . PHE A 1 217 ? 17.004 5.720 -4.025 1.00 86.25 217 PHE A C 1
ATOM 1769 O O . PHE A 1 217 ? 16.126 4.935 -3.679 1.00 86.25 217 PHE A O 1
ATOM 1776 N N . ARG A 1 218 ? 16.721 6.910 -4.568 1.00 86.50 218 ARG A N 1
ATOM 1777 C CA . ARG A 1 218 ? 15.370 7.358 -4.929 1.00 86.50 218 ARG A CA 1
ATOM 1778 C C . ARG A 1 218 ? 14.677 6.430 -5.924 1.00 86.50 218 ARG A C 1
ATOM 1780 O O . ARG A 1 218 ? 13.458 6.315 -5.880 1.00 86.50 218 ARG A O 1
ATOM 1787 N N . TYR A 1 219 ? 15.439 5.776 -6.797 1.00 85.25 219 TYR A N 1
ATOM 1788 C CA . TYR A 1 219 ? 14.896 4.807 -7.736 1.00 85.25 219 TYR A CA 1
ATOM 1789 C C . TYR A 1 219 ? 14.582 3.499 -7.000 1.00 85.25 219 TYR A C 1
ATOM 1791 O O . TYR A 1 219 ? 15.425 2.935 -6.301 1.00 85.25 219 TYR A O 1
ATOM 1799 N N . GLY A 1 220 ? 13.341 3.031 -7.141 1.00 90.94 220 GLY A N 1
ATOM 1800 C CA . GLY A 1 220 ? 12.878 1.789 -6.527 1.00 90.94 220 GLY A CA 1
ATOM 1801 C C . GLY A 1 220 ? 12.432 1.914 -5.068 1.00 90.94 220 GLY A C 1
ATOM 1802 O O . GLY A 1 220 ? 12.284 0.887 -4.410 1.00 90.94 220 GLY A O 1
ATOM 1803 N N . LEU A 1 221 ? 12.187 3.121 -4.539 1.00 92.81 221 LEU A N 1
ATOM 1804 C CA . LEU A 1 221 ? 11.594 3.282 -3.200 1.00 92.81 221 LEU A CA 1
ATOM 1805 C C . LEU A 1 221 ? 10.258 2.536 -3.080 1.00 92.81 221 LEU A C 1
ATOM 1807 O O . LEU A 1 221 ? 9.989 1.894 -2.065 1.00 92.81 221 LEU A O 1
ATOM 1811 N N . GLU A 1 222 ? 9.455 2.567 -4.138 1.00 91.00 222 GLU A N 1
ATOM 1812 C CA . GLU A 1 222 ? 8.189 1.853 -4.242 1.00 91.00 222 GLU A CA 1
ATOM 1813 C C . GLU A 1 222 ? 8.400 0.342 -4.204 1.00 91.00 222 GLU A C 1
ATOM 1815 O O . GLU A 1 222 ? 7.732 -0.362 -3.444 1.00 91.00 222 GLU A O 1
ATOM 1820 N N . SER A 1 223 ? 9.380 -0.147 -4.972 1.00 95.31 223 SER A N 1
ATOM 1821 C CA . SER A 1 223 ? 9.778 -1.554 -4.972 1.00 95.31 223 SER A CA 1
ATOM 1822 C C . SER A 1 223 ? 10.263 -1.991 -3.594 1.00 95.31 223 SER A C 1
ATOM 1824 O O . SER A 1 223 ? 9.881 -3.062 -3.150 1.00 95.31 223 SER A O 1
ATOM 1826 N N . ARG A 1 224 ? 11.032 -1.167 -2.866 1.00 97.06 224 ARG A N 1
ATOM 1827 C CA . ARG A 1 224 ? 11.485 -1.478 -1.494 1.00 97.06 224 ARG A CA 1
ATOM 1828 C C . ARG A 1 224 ? 10.314 -1.608 -0.522 1.00 97.06 224 ARG A C 1
ATOM 1830 O O . ARG A 1 224 ? 10.300 -2.533 0.284 1.00 97.06 224 ARG A O 1
ATOM 1837 N N . ILE A 1 225 ? 9.331 -0.711 -0.598 1.00 95.75 225 ILE A N 1
ATOM 1838 C CA . ILE A 1 225 ? 8.136 -0.750 0.260 1.00 95.75 225 ILE A CA 1
ATOM 1839 C C . ILE A 1 225 ? 7.291 -1.998 -0.044 1.00 95.75 225 ILE A C 1
ATOM 1841 O O . ILE A 1 225 ? 6.920 -2.728 0.877 1.00 95.75 225 ILE A O 1
ATOM 1845 N N . ASN A 1 226 ? 7.028 -2.296 -1.319 1.00 95.94 226 ASN A N 1
ATOM 1846 C CA . ASN A 1 226 ? 6.244 -3.478 -1.691 1.00 95.94 226 ASN A CA 1
ATOM 1847 C C . ASN A 1 226 ? 7.007 -4.792 -1.451 1.00 95.94 226 ASN A C 1
ATOM 1849 O O . ASN A 1 226 ? 6.416 -5.797 -1.047 1.00 95.94 226 ASN A O 1
ATOM 1853 N N . LEU A 1 227 ? 8.328 -4.789 -1.625 1.00 97.75 227 LEU A N 1
ATOM 1854 C CA . LEU A 1 227 ? 9.190 -5.913 -1.275 1.00 97.75 227 LEU A CA 1
ATOM 1855 C C . LEU A 1 227 ? 9.211 -6.144 0.237 1.00 97.75 227 LEU A C 1
ATOM 1857 O O . LEU A 1 227 ? 9.148 -7.290 0.662 1.00 97.75 227 LEU A O 1
ATOM 1861 N N . ALA A 1 228 ? 9.199 -5.091 1.061 1.00 98.19 228 ALA A N 1
ATOM 1862 C CA . ALA A 1 228 ? 9.077 -5.245 2.509 1.00 98.19 228 ALA A CA 1
ATOM 1863 C C . ALA A 1 228 ? 7.783 -5.970 2.905 1.00 98.19 228 ALA A C 1
ATOM 1865 O O . ALA A 1 228 ? 7.816 -6.898 3.712 1.00 98.19 228 ALA A O 1
ATOM 1866 N N . TRP A 1 229 ? 6.650 -5.592 2.301 1.00 96.19 229 TRP A N 1
ATOM 1867 C CA . TRP A 1 229 ? 5.395 -6.336 2.450 1.00 96.19 229 TRP A CA 1
ATOM 1868 C C . TRP A 1 229 ? 5.553 -7.797 2.029 1.00 96.19 229 TRP A C 1
ATOM 1870 O O . TRP A 1 229 ? 5.156 -8.696 2.767 1.00 96.19 229 TRP A O 1
ATOM 1880 N N . THR A 1 230 ? 6.165 -8.035 0.871 1.00 97.44 230 THR A N 1
ATOM 1881 C CA . THR A 1 230 ? 6.379 -9.381 0.327 1.00 97.44 230 THR A CA 1
ATOM 1882 C C . THR A 1 230 ? 7.221 -10.243 1.272 1.00 97.44 230 THR A C 1
ATOM 1884 O O . THR A 1 230 ? 6.781 -11.327 1.648 1.00 97.44 230 THR A O 1
ATOM 1887 N N . TYR A 1 231 ? 8.361 -9.737 1.752 1.00 98.50 231 TYR A N 1
ATOM 1888 C CA . TYR A 1 231 ? 9.198 -10.408 2.749 1.00 98.50 231 TYR A CA 1
ATOM 1889 C C . TYR A 1 231 ? 8.436 -10.716 4.035 1.00 98.50 231 TYR A C 1
ATOM 1891 O O . TYR A 1 231 ? 8.548 -11.817 4.568 1.00 98.50 231 TYR A O 1
ATOM 1899 N N . TYR A 1 232 ? 7.614 -9.784 4.521 1.00 97.38 232 TYR A N 1
ATOM 1900 C CA . TYR A 1 232 ? 6.818 -10.019 5.722 1.00 97.38 232 TYR A CA 1
ATOM 1901 C C . TYR A 1 232 ? 5.824 -11.176 5.534 1.00 97.38 232 TYR A C 1
ATOM 1903 O O . TYR A 1 232 ? 5.723 -12.049 6.393 1.00 97.38 232 TYR A O 1
ATOM 1911 N N . GLN A 1 233 ? 5.134 -11.235 4.388 1.00 95.56 233 GLN A N 1
ATOM 1912 C CA . GLN A 1 233 ? 4.216 -12.337 4.062 1.00 95.56 233 GLN A CA 1
ATOM 1913 C C . GLN A 1 233 ? 4.933 -13.687 3.886 1.00 95.56 233 GLN A C 1
ATOM 1915 O O . GLN A 1 233 ? 4.327 -14.741 4.077 1.00 95.56 233 GLN A O 1
ATOM 1920 N N . LEU A 1 234 ? 6.220 -13.660 3.540 1.00 97.50 234 LEU A N 1
ATOM 1921 C CA . LEU A 1 234 ? 7.085 -14.832 3.416 1.00 97.50 234 LEU A CA 1
ATOM 1922 C C . LEU A 1 234 ? 7.720 -15.286 4.742 1.00 97.50 234 LEU A C 1
ATOM 1924 O O . LEU A 1 234 ? 8.489 -16.245 4.730 1.00 97.50 234 LEU A O 1
ATOM 1928 N N . ASP A 1 235 ? 7.387 -14.649 5.872 1.00 97.75 235 ASP A N 1
ATOM 1929 C CA . ASP A 1 235 ? 8.018 -14.880 7.187 1.00 97.75 235 ASP A CA 1
ATOM 1930 C C . ASP A 1 235 ? 9.518 -14.502 7.210 1.00 97.75 235 ASP A C 1
ATOM 1932 O O . ASP A 1 235 ? 10.296 -14.934 8.060 1.00 97.75 235 ASP A O 1
ATOM 1936 N N . GLU A 1 236 ? 9.943 -13.639 6.282 1.00 98.12 236 GLU A N 1
ATOM 1937 C CA . GLU A 1 236 ? 11.293 -13.076 6.190 1.00 98.12 236 GLU A CA 1
ATOM 1938 C C . GLU A 1 236 ? 11.358 -11.715 6.903 1.00 98.12 236 GLU A C 1
ATOM 1940 O O . GLU A 1 236 ? 11.850 -10.711 6.385 1.00 98.12 236 GLU A O 1
ATOM 1945 N N . THR A 1 237 ? 10.844 -11.675 8.135 1.00 97.31 237 THR A N 1
ATOM 1946 C CA . THR A 1 237 ? 10.575 -10.449 8.902 1.00 97.31 237 THR A CA 1
ATOM 1947 C C . THR A 1 237 ? 11.777 -9.508 9.008 1.00 97.31 237 THR A C 1
ATOM 1949 O O . THR A 1 237 ? 11.623 -8.295 8.894 1.00 97.31 237 THR A O 1
ATOM 1952 N N . GLN A 1 238 ? 12.993 -10.036 9.186 1.00 98.19 238 GLN A N 1
ATOM 1953 C CA . GLN A 1 238 ? 14.188 -9.190 9.277 1.00 98.19 238 GLN A CA 1
ATOM 1954 C C . GLN A 1 238 ? 14.446 -8.421 7.973 1.00 98.19 238 GLN A C 1
ATOM 1956 O O . GLN A 1 238 ? 14.720 -7.226 8.027 1.00 98.19 238 GLN A O 1
ATOM 1961 N N . LEU A 1 239 ? 14.306 -9.079 6.816 1.00 98.50 239 LEU A N 1
ATOM 1962 C CA . LEU A 1 239 ? 14.486 -8.435 5.513 1.00 98.50 239 LEU A CA 1
ATOM 1963 C C . LEU A 1 239 ? 13.399 -7.385 5.264 1.00 98.50 239 LEU A C 1
ATOM 1965 O O . LEU A 1 239 ? 13.691 -6.307 4.747 1.00 98.50 239 LEU A O 1
ATOM 1969 N N . ALA A 1 240 ? 12.168 -7.657 5.707 1.00 98.38 240 ALA A N 1
ATOM 1970 C CA . ALA A 1 240 ? 11.078 -6.690 5.653 1.00 98.38 240 ALA A CA 1
ATOM 1971 C C . ALA A 1 240 ? 11.421 -5.395 6.412 1.00 98.38 240 ALA A C 1
ATOM 1973 O O . ALA A 1 240 ? 11.338 -4.300 5.852 1.00 98.38 240 ALA A O 1
ATOM 1974 N N . TYR A 1 241 ? 11.874 -5.508 7.665 1.00 98.50 241 TYR A N 1
ATOM 1975 C CA . TYR A 1 241 ? 12.286 -4.345 8.454 1.00 98.50 241 TYR A CA 1
ATOM 1976 C C . TYR A 1 241 ? 13.527 -3.658 7.884 1.00 98.50 241 TYR A C 1
ATOM 1978 O O . TYR A 1 241 ? 13.585 -2.431 7.897 1.00 98.50 241 TYR A O 1
ATOM 1986 N N . ASP A 1 242 ? 14.500 -4.404 7.359 1.00 98.38 242 ASP A N 1
ATOM 1987 C CA . ASP A 1 242 ? 15.696 -3.824 6.740 1.00 98.38 242 ASP A CA 1
ATOM 1988 C C . ASP A 1 242 ? 15.325 -2.946 5.533 1.00 98.38 242 ASP A C 1
ATOM 1990 O O . ASP A 1 242 ? 15.828 -1.823 5.409 1.00 98.38 242 ASP A O 1
ATOM 1994 N N . MET A 1 243 ? 14.377 -3.394 4.699 1.00 97.88 243 MET A N 1
ATOM 1995 C CA . MET A 1 243 ? 13.846 -2.593 3.594 1.00 97.88 243 MET A CA 1
ATOM 1996 C C . MET A 1 243 ? 13.171 -1.312 4.092 1.00 97.88 243 MET A C 1
ATOM 1998 O O . MET A 1 243 ? 13.528 -0.224 3.635 1.00 97.88 243 MET A O 1
ATOM 2002 N N . LEU A 1 244 ? 12.268 -1.392 5.073 1.00 98.00 244 LEU A N 1
ATOM 2003 C CA . LEU A 1 244 ? 11.583 -0.202 5.601 1.00 98.00 244 LEU A CA 1
ATOM 2004 C C . LEU A 1 244 ? 12.550 0.762 6.291 1.00 98.00 244 LEU A C 1
ATOM 2006 O O . LEU A 1 244 ? 12.487 1.967 6.059 1.00 98.00 244 LEU A O 1
ATOM 2010 N N . ASN A 1 245 ? 13.499 0.249 7.073 1.00 98.00 245 ASN A N 1
ATOM 2011 C CA . ASN A 1 245 ? 14.536 1.052 7.719 1.00 98.00 245 ASN A CA 1
ATOM 2012 C C . ASN A 1 245 ? 15.389 1.804 6.694 1.00 98.00 245 ASN A C 1
ATOM 2014 O O . ASN A 1 245 ? 15.748 2.957 6.934 1.00 98.00 245 ASN A O 1
ATOM 2018 N N . SER A 1 246 ? 15.690 1.178 5.550 1.00 96.88 246 SER A N 1
ATOM 2019 C CA . SER A 1 246 ? 16.427 1.838 4.470 1.00 96.88 246 SER A CA 1
ATOM 2020 C C . SER A 1 246 ? 15.649 3.026 3.888 1.00 96.88 246 SER A C 1
ATOM 2022 O O . SER A 1 246 ? 16.226 4.095 3.698 1.00 96.88 246 SER A O 1
ATOM 2024 N N . VAL A 1 247 ? 14.333 2.882 3.693 1.00 96.50 247 VAL A N 1
ATOM 2025 C CA . VAL A 1 247 ? 13.467 3.952 3.173 1.00 96.50 247 VAL A CA 1
ATOM 2026 C C . VAL A 1 247 ? 13.271 5.065 4.204 1.00 96.50 247 VAL A C 1
ATOM 2028 O O . VAL A 1 247 ? 13.391 6.240 3.869 1.00 96.50 247 VAL A O 1
ATOM 2031 N N . VAL A 1 248 ? 13.043 4.725 5.476 1.00 95.50 248 VAL A N 1
ATOM 2032 C CA . VAL A 1 248 ? 12.909 5.708 6.568 1.00 95.50 248 VAL A CA 1
ATOM 2033 C C . VAL A 1 248 ? 14.211 6.484 6.792 1.00 95.50 248 VAL A C 1
ATOM 2035 O O . VAL A 1 248 ? 14.181 7.685 7.051 1.00 95.50 248 VAL A O 1
ATOM 2038 N N . GLY A 1 249 ? 15.365 5.821 6.671 1.00 94.44 249 GLY A N 1
ATOM 2039 C CA . GLY A 1 249 ? 16.679 6.459 6.786 1.00 94.44 249 GLY A CA 1
ATOM 2040 C C . GLY A 1 249 ? 17.002 7.422 5.638 1.00 94.44 249 GLY A C 1
ATOM 2041 O O . GLY A 1 249 ? 17.897 8.260 5.771 1.00 94.44 249 GLY A O 1
ATOM 2042 N N . PHE A 1 250 ? 16.275 7.328 4.525 1.00 92.56 250 PHE A N 1
ATOM 2043 C CA . PHE A 1 250 ? 16.422 8.204 3.377 1.00 92.56 250 PHE A CA 1
ATOM 2044 C C . PHE A 1 250 ? 15.496 9.422 3.495 1.00 92.56 250 PHE A C 1
ATOM 2046 O O . PHE A 1 250 ? 14.302 9.364 3.222 1.00 92.56 250 PHE A O 1
ATOM 2053 N N . THR A 1 251 ? 16.057 10.576 3.857 1.00 82.06 251 THR A N 1
ATOM 2054 C CA . THR A 1 251 ? 15.288 11.809 4.109 1.00 82.06 251 THR A CA 1
ATOM 2055 C C . THR A 1 251 ? 14.994 12.633 2.849 1.00 82.06 251 THR A C 1
ATOM 2057 O O . THR A 1 251 ? 14.635 13.804 2.957 1.00 82.06 251 THR A O 1
ATOM 2060 N N . GLY A 1 252 ? 15.239 12.091 1.653 1.00 84.12 252 GLY A N 1
ATOM 2061 C CA . GLY A 1 252 ? 15.134 12.851 0.404 1.00 84.12 252 GLY A CA 1
ATOM 2062 C C . GLY A 1 252 ? 13.710 12.975 -0.139 1.00 84.12 252 GLY A C 1
ATOM 2063 O O . GLY A 1 252 ? 13.470 13.846 -0.968 1.00 84.12 252 GLY A O 1
ATOM 2064 N N . ILE A 1 253 ? 12.784 12.109 0.293 1.00 86.25 253 ILE A N 1
ATOM 2065 C CA . ILE A 1 253 ? 11.424 12.013 -0.256 1.00 86.25 253 ILE A CA 1
ATOM 2066 C C . ILE A 1 253 ? 10.424 11.740 0.874 1.00 86.25 253 ILE A C 1
ATOM 2068 O O . ILE A 1 253 ? 10.312 10.621 1.370 1.00 86.25 253 ILE A O 1
ATOM 2072 N N . ALA A 1 254 ? 9.680 12.777 1.266 1.00 89.50 254 ALA A N 1
ATOM 2073 C CA . ALA A 1 254 ? 8.791 12.748 2.428 1.00 89.50 254 ALA A CA 1
ATOM 2074 C C . ALA A 1 254 ? 7.684 11.682 2.333 1.00 89.50 254 ALA A C 1
ATOM 2076 O O . ALA A 1 254 ? 7.443 10.972 3.309 1.00 89.50 254 ALA A O 1
ATOM 2077 N N . TRP A 1 255 ? 7.042 11.532 1.166 1.00 87.75 255 TRP A N 1
ATOM 2078 C CA . TRP A 1 255 ? 5.947 10.569 0.990 1.00 87.75 255 TRP A CA 1
ATOM 2079 C C . TRP A 1 255 ? 6.413 9.124 1.212 1.00 87.75 255 TRP A C 1
ATOM 2081 O O . TRP A 1 255 ? 5.701 8.334 1.829 1.00 87.75 255 TRP A O 1
ATOM 2091 N N . ALA A 1 256 ? 7.631 8.791 0.773 1.00 90.38 256 ALA A N 1
ATOM 2092 C CA . ALA A 1 256 ? 8.186 7.450 0.907 1.00 90.38 256 ALA A CA 1
ATOM 2093 C C . ALA A 1 256 ? 8.485 7.130 2.374 1.00 90.38 256 ALA A C 1
ATOM 2095 O O . ALA A 1 256 ? 8.171 6.039 2.845 1.00 90.38 256 ALA A O 1
ATOM 2096 N N . SER A 1 257 ? 9.026 8.100 3.122 1.00 93.25 257 SER A N 1
ATOM 2097 C CA . SER A 1 257 ? 9.249 7.956 4.562 1.00 93.25 257 SER A CA 1
ATOM 2098 C C . SER A 1 257 ? 7.935 7.765 5.321 1.00 93.25 257 SER A C 1
ATOM 2100 O O . SER A 1 257 ? 7.847 6.847 6.132 1.00 93.25 257 SER A O 1
ATOM 2102 N N . VAL A 1 258 ? 6.905 8.575 5.035 1.00 92.12 258 VAL A N 1
ATOM 2103 C CA . VAL A 1 258 ? 5.564 8.420 5.636 1.00 92.12 258 VAL A CA 1
ATOM 2104 C C . VAL A 1 258 ? 5.024 7.019 5.370 1.00 92.12 258 VAL A C 1
ATOM 2106 O O . VAL A 1 258 ? 4.613 6.333 6.301 1.00 92.12 258 VAL A O 1
ATOM 2109 N N . ARG A 1 259 ? 5.098 6.560 4.119 1.00 90.25 259 ARG A N 1
ATOM 2110 C CA . ARG A 1 259 ? 4.592 5.250 3.711 1.00 90.25 259 ARG A CA 1
ATOM 2111 C C . ARG A 1 259 ? 5.338 4.082 4.357 1.00 90.25 259 ARG A C 1
ATOM 2113 O O . ARG A 1 259 ? 4.717 3.104 4.768 1.00 90.25 259 ARG A O 1
ATOM 2120 N N . ALA A 1 260 ? 6.661 4.178 4.460 1.00 95.38 260 ALA A N 1
ATOM 2121 C CA . ALA A 1 260 ? 7.471 3.153 5.105 1.00 95.38 260 ALA A CA 1
ATOM 2122 C C . ALA A 1 260 ? 7.222 3.088 6.620 1.00 95.38 260 ALA A C 1
ATOM 2124 O O . ALA A 1 260 ? 7.133 1.989 7.162 1.00 95.38 260 ALA A O 1
ATOM 2125 N N . LEU A 1 261 ? 7.063 4.237 7.289 1.00 96.88 261 LEU A N 1
ATOM 2126 C CA . LEU A 1 261 ? 6.675 4.309 8.705 1.00 96.88 261 LEU A CA 1
ATOM 2127 C C . LEU A 1 261 ? 5.286 3.706 8.935 1.00 96.88 261 LEU A C 1
ATOM 2129 O O . LEU A 1 261 ? 5.106 2.913 9.849 1.00 96.88 261 LEU A O 1
ATOM 2133 N N . GLU A 1 262 ? 4.323 4.034 8.076 1.00 95.19 262 GLU A N 1
ATOM 2134 C CA . GLU A 1 262 ? 2.958 3.506 8.130 1.00 95.19 262 GLU A CA 1
ATOM 2135 C C . GLU A 1 262 ? 2.938 1.969 8.033 1.00 95.19 262 GLU A C 1
ATOM 2137 O O . GLU A 1 262 ? 2.326 1.287 8.856 1.00 95.19 262 GLU A O 1
ATOM 2142 N N . LEU A 1 263 ? 3.664 1.407 7.060 1.00 96.06 263 LEU A N 1
ATOM 2143 C CA . LEU A 1 263 ? 3.772 -0.041 6.888 1.00 96.06 263 LEU A CA 1
ATOM 2144 C C . LEU A 1 263 ? 4.539 -0.707 8.045 1.00 96.06 263 LEU A C 1
ATOM 2146 O O . LEU A 1 263 ? 4.160 -1.784 8.508 1.00 96.06 263 LEU A O 1
ATOM 2150 N N . ARG A 1 264 ? 5.588 -0.064 8.566 1.00 97.69 264 ARG A N 1
ATOM 2151 C CA . ARG A 1 264 ? 6.337 -0.586 9.717 1.00 97.69 264 ARG A CA 1
ATOM 2152 C C . ARG A 1 264 ? 5.479 -0.599 10.985 1.00 97.69 264 ARG A C 1
ATOM 2154 O O . ARG A 1 264 ? 5.456 -1.605 11.691 1.00 97.69 264 ARG A O 1
ATOM 2161 N N . ALA A 1 265 ? 4.689 0.449 11.211 1.00 97.62 265 ALA A N 1
ATOM 2162 C CA . ALA A 1 265 ? 3.712 0.507 12.293 1.00 97.62 265 ALA A CA 1
ATOM 2163 C C . ALA A 1 265 ? 2.648 -0.592 12.182 1.00 97.62 265 ALA A C 1
ATOM 2165 O O . ALA A 1 265 ? 2.231 -1.172 13.191 1.00 97.62 265 ALA A O 1
ATOM 2166 N N . TYR A 1 266 ? 2.225 -0.920 10.961 1.00 95.62 266 TYR A N 1
ATOM 2167 C CA . TYR A 1 266 ? 1.328 -2.044 10.725 1.00 95.62 266 TYR A CA 1
ATOM 2168 C C . TYR A 1 266 ? 1.965 -3.382 11.133 1.00 95.62 266 TYR A C 1
ATOM 2170 O O . TYR A 1 266 ? 1.338 -4.148 11.867 1.00 95.62 266 TYR A O 1
ATOM 2178 N N . PHE A 1 267 ? 3.222 -3.644 10.756 1.00 97.25 267 PHE A N 1
ATOM 2179 C CA . PHE A 1 267 ? 3.942 -4.849 11.199 1.00 97.25 267 PHE A CA 1
ATOM 2180 C C . PHE A 1 267 ? 4.073 -4.919 12.721 1.00 97.25 267 PHE A C 1
ATOM 2182 O O . PHE A 1 267 ? 3.727 -5.941 13.318 1.00 97.25 267 PHE A O 1
ATOM 2189 N N . TYR A 1 268 ? 4.460 -3.816 13.367 1.00 98.25 268 TYR A N 1
ATOM 2190 C CA . TYR A 1 268 ? 4.506 -3.734 14.826 1.00 98.25 268 TYR A CA 1
ATOM 2191 C C . TYR A 1 268 ? 3.142 -4.011 15.468 1.00 98.25 268 TYR A C 1
ATOM 2193 O O . TYR A 1 268 ? 3.056 -4.731 16.463 1.00 98.25 268 TYR A O 1
ATOM 2201 N N . THR A 1 269 ? 2.053 -3.523 14.872 1.00 96.25 269 THR A N 1
ATOM 2202 C CA . THR A 1 269 ? 0.689 -3.798 15.346 1.00 96.25 269 THR A CA 1
ATOM 2203 C C . THR A 1 269 ? 0.346 -5.288 15.257 1.00 96.25 269 THR A C 1
ATOM 2205 O O . THR A 1 269 ? -0.202 -5.844 16.212 1.00 96.25 269 THR A O 1
ATOM 2208 N N . LEU A 1 270 ? 0.699 -5.958 14.154 1.00 94.00 270 LEU A N 1
ATOM 2209 C CA . LEU A 1 270 ? 0.504 -7.405 13.989 1.00 94.00 270 LEU A CA 1
ATOM 2210 C C . LEU A 1 270 ? 1.315 -8.224 15.006 1.00 94.00 270 LEU A C 1
ATOM 2212 O O . LEU A 1 270 ? 0.838 -9.246 15.504 1.00 94.00 270 LEU A O 1
ATOM 2216 N N . GLU A 1 271 ? 2.511 -7.754 15.351 1.00 96.56 271 GLU A N 1
ATOM 2217 C CA . GLU A 1 271 ? 3.410 -8.375 16.332 1.00 96.56 271 GLU A CA 1
ATOM 2218 C C . GLU A 1 271 ? 3.042 -8.043 17.790 1.00 96.56 271 GLU A C 1
ATOM 2220 O O . GLU A 1 271 ? 3.562 -8.653 18.729 1.00 96.56 271 GLU A O 1
ATOM 2225 N N . GLY A 1 272 ? 2.108 -7.111 18.000 1.00 96.50 272 GLY A N 1
ATOM 2226 C CA . GLY A 1 272 ? 1.687 -6.635 19.316 1.00 96.50 272 GLY A CA 1
ATOM 2227 C C . GLY A 1 272 ? 2.643 -5.628 19.966 1.00 96.50 272 GLY A C 1
ATOM 2228 O O . GLY A 1 272 ? 2.522 -5.374 21.165 1.00 96.50 272 GLY A O 1
ATOM 2229 N N . ALA A 1 273 ? 3.574 -5.062 19.198 1.00 98.19 273 ALA A N 1
ATOM 2230 C CA . ALA A 1 273 ? 4.481 -3.983 19.583 1.00 98.19 273 ALA A CA 1
ATOM 2231 C C . ALA A 1 273 ? 3.795 -2.611 19.414 1.00 98.19 273 ALA A C 1
ATOM 2233 O O . ALA A 1 273 ? 4.184 -1.773 18.604 1.00 98.19 273 ALA A O 1
ATOM 2234 N N . TYR A 1 274 ? 2.702 -2.396 20.147 1.00 98.06 274 TYR A N 1
ATOM 2235 C CA . TYR A 1 274 ? 1.810 -1.251 19.928 1.00 98.06 274 TYR A CA 1
ATOM 2236 C C . TYR A 1 274 ? 2.462 0.106 20.213 1.00 98.06 274 TYR A C 1
ATOM 2238 O O . TYR A 1 274 ? 2.127 1.088 19.557 1.00 98.06 274 TYR A O 1
ATOM 2246 N N . GLU A 1 275 ? 3.377 0.180 21.180 1.00 98.12 275 GLU A N 1
ATOM 2247 C CA . GLU A 1 275 ? 4.113 1.407 21.480 1.00 98.12 275 GLU A CA 1
ATOM 2248 C C . GLU A 1 275 ? 5.015 1.833 20.313 1.00 98.12 275 GLU A C 1
ATOM 2250 O O . GLU A 1 275 ? 4.989 3.004 19.939 1.00 98.12 275 GLU A O 1
ATOM 2255 N N . ASP A 1 276 ? 5.734 0.884 19.705 1.00 98.38 276 ASP A N 1
ATOM 2256 C CA . ASP A 1 276 ? 6.597 1.136 18.543 1.00 98.38 276 ASP A CA 1
ATOM 2257 C C . ASP A 1 276 ? 5.755 1.533 17.315 1.00 98.38 276 ASP A C 1
ATOM 2259 O O . ASP A 1 276 ? 6.098 2.461 16.584 1.00 98.38 276 ASP A O 1
ATOM 2263 N N . ALA A 1 277 ? 4.591 0.895 17.132 1.00 98.25 277 ALA A N 1
ATOM 2264 C CA . ALA A 1 277 ? 3.642 1.272 16.086 1.00 98.25 277 ALA A CA 1
ATOM 2265 C C . ALA A 1 277 ? 3.153 2.721 16.235 1.00 98.25 277 ALA A C 1
ATOM 2267 O O . ALA A 1 277 ? 3.121 3.472 15.262 1.00 98.25 277 ALA A O 1
ATOM 2268 N N . ILE A 1 278 ? 2.783 3.136 17.450 1.00 98.38 278 ILE A N 1
ATOM 2269 C CA . ILE A 1 278 ? 2.341 4.512 17.714 1.00 98.38 278 ILE A CA 1
ATOM 2270 C C . ILE A 1 278 ? 3.490 5.504 17.495 1.00 98.38 278 ILE A C 1
ATOM 2272 O O . ILE A 1 278 ? 3.251 6.569 16.929 1.00 98.38 278 ILE A O 1
ATOM 2276 N N . GLU A 1 279 ? 4.721 5.170 17.898 1.00 98.44 279 GLU A N 1
ATOM 2277 C CA . GLU A 1 279 ? 5.896 6.026 17.677 1.00 98.44 279 GLU A CA 1
ATOM 2278 C C . GLU A 1 279 ? 6.154 6.273 16.182 1.00 98.44 279 GLU A C 1
ATOM 2280 O O . GLU A 1 279 ? 6.395 7.415 15.771 1.00 98.44 279 GLU A O 1
ATOM 2285 N N . ASP A 1 280 ? 6.031 5.238 15.351 1.00 98.25 280 ASP A N 1
ATOM 2286 C CA . ASP A 1 280 ? 6.163 5.361 13.899 1.00 98.25 280 ASP A CA 1
ATOM 2287 C C . ASP A 1 280 ? 5.058 6.222 13.280 1.00 98.25 280 ASP A C 1
ATOM 2289 O O . ASP A 1 280 ? 5.343 7.087 12.447 1.00 98.25 280 ASP A O 1
ATOM 2293 N N . LEU A 1 281 ? 3.807 6.046 13.714 1.00 97.38 281 LEU A N 1
ATOM 2294 C CA . LEU A 1 281 ? 2.679 6.842 13.222 1.00 97.38 281 LEU A CA 1
ATOM 2295 C C . LEU A 1 281 ? 2.763 8.307 13.662 1.00 97.38 281 LEU A C 1
ATOM 2297 O O . LEU A 1 281 ? 2.471 9.202 12.869 1.00 97.38 281 LEU A O 1
ATOM 2301 N N . ASP A 1 282 ? 3.204 8.578 14.891 1.00 97.12 282 ASP A N 1
ATOM 2302 C CA . ASP A 1 282 ? 3.466 9.944 15.355 1.00 97.12 282 ASP A CA 1
ATOM 2303 C C . ASP A 1 282 ? 4.632 10.580 14.577 1.00 97.12 282 ASP A C 1
ATOM 2305 O O . ASP A 1 282 ? 4.581 11.769 14.246 1.00 97.12 282 ASP A O 1
ATOM 2309 N N . THR A 1 283 ? 5.655 9.797 14.219 1.00 96.62 283 THR A N 1
ATOM 2310 C CA . THR A 1 283 ? 6.754 10.256 13.353 1.00 96.62 283 THR A CA 1
ATOM 2311 C C . THR A 1 283 ? 6.254 10.573 11.942 1.00 96.62 283 THR A C 1
ATOM 2313 O O . THR A 1 283 ? 6.612 11.611 11.385 1.00 96.62 283 THR A O 1
ATOM 2316 N N . ALA A 1 284 ? 5.382 9.738 11.374 1.00 95.25 284 ALA A N 1
ATOM 2317 C CA . ALA A 1 284 ? 4.770 9.976 10.069 1.00 95.25 284 ALA A CA 1
ATOM 2318 C C . ALA A 1 284 ? 3.880 11.236 10.076 1.00 95.25 284 ALA A C 1
ATOM 2320 O O . ALA A 1 284 ? 3.986 12.075 9.180 1.00 95.25 284 ALA A O 1
ATOM 2321 N N . LEU A 1 285 ? 3.085 11.437 11.133 1.00 93.31 285 LEU A N 1
ATOM 2322 C CA . LEU A 1 285 ? 2.290 12.654 11.343 1.00 93.31 285 LEU A CA 1
ATOM 2323 C C . LEU A 1 285 ? 3.147 13.912 11.514 1.00 93.31 285 LEU A C 1
ATOM 2325 O O . LEU A 1 285 ? 2.699 15.008 11.190 1.00 93.31 285 LEU A O 1
ATOM 2329 N N . ALA A 1 286 ? 4.375 13.795 12.021 1.00 94.38 286 ALA A N 1
ATOM 2330 C CA . ALA A 1 286 ? 5.286 14.934 12.091 1.00 94.38 286 ALA A CA 1
ATOM 2331 C C . ALA A 1 286 ? 5.780 15.381 10.701 1.00 94.38 286 ALA A C 1
ATOM 2333 O O . ALA A 1 286 ? 6.154 16.543 10.541 1.00 94.38 286 ALA A O 1
ATOM 2334 N N . ILE A 1 287 ? 5.775 14.479 9.711 1.00 91.38 287 ILE A N 1
ATOM 2335 C CA . ILE A 1 287 ? 6.106 14.779 8.311 1.00 91.38 287 ILE A CA 1
ATOM 2336 C C . ILE A 1 287 ? 4.878 15.340 7.584 1.00 91.38 287 ILE A C 1
ATOM 2338 O O . ILE A 1 287 ? 4.984 16.364 6.914 1.00 91.38 287 ILE A O 1
ATOM 2342 N N . ASN A 1 288 ? 3.719 14.695 7.746 1.00 82.75 288 ASN A N 1
ATOM 2343 C CA . ASN A 1 288 ? 2.444 15.124 7.174 1.00 82.75 288 ASN A CA 1
ATOM 2344 C C . ASN A 1 288 ? 1.443 15.447 8.294 1.00 82.75 288 ASN A C 1
ATOM 2346 O O . ASN A 1 288 ? 0.668 14.592 8.734 1.00 82.75 288 ASN A O 1
ATOM 2350 N N . SER A 1 289 ? 1.509 16.683 8.799 1.00 74.88 289 SER A N 1
ATOM 2351 C CA . SER A 1 289 ? 0.689 17.108 9.934 1.00 74.88 289 SER A CA 1
ATOM 2352 C C . SER A 1 289 ? -0.794 17.065 9.584 1.00 74.88 289 SER A C 1
ATOM 2354 O O . SER A 1 289 ? -1.212 17.707 8.625 1.00 74.88 289 SER A O 1
ATOM 2356 N N . ASP A 1 290 ? -1.570 16.385 10.427 1.00 74.56 290 ASP A N 1
ATOM 2357 C CA . ASP A 1 290 ? -3.032 16.265 10.361 1.00 74.56 290 ASP A CA 1
ATOM 2358 C C . ASP A 1 290 ? -3.586 15.278 9.318 1.00 74.56 290 ASP A C 1
ATOM 2360 O O . ASP A 1 290 ? -4.766 15.370 8.980 1.00 74.56 290 ASP A O 1
ATOM 2364 N N . ASP A 1 291 ? -2.795 14.287 8.884 1.00 85.00 291 ASP A N 1
ATOM 2365 C CA . ASP A 1 291 ? -3.290 13.170 8.068 1.00 85.00 291 ASP A CA 1
ATOM 2366 C C . ASP A 1 291 ? -4.385 12.369 8.820 1.00 85.00 291 ASP A C 1
ATOM 2368 O O . ASP A 1 291 ? -4.086 11.662 9.795 1.00 85.00 291 ASP A O 1
ATOM 2372 N N . PRO A 1 292 ? -5.663 12.442 8.390 1.00 86.44 292 PRO A N 1
ATOM 2373 C CA . PRO A 1 292 ? -6.778 11.783 9.067 1.00 86.44 292 PRO A CA 1
ATOM 2374 C C . PRO A 1 292 ? -6.622 10.263 9.154 1.00 86.44 292 PRO A C 1
ATOM 2376 O O . PRO A 1 292 ? -7.129 9.641 10.090 1.00 86.44 292 PRO A O 1
ATOM 2379 N N . TYR A 1 293 ? -5.934 9.666 8.184 1.00 84.81 293 TYR A N 1
ATOM 2380 C CA . TYR A 1 293 ? -5.780 8.228 8.080 1.00 84.81 293 TYR A CA 1
ATOM 2381 C C . TYR A 1 293 ? -4.737 7.708 9.083 1.00 84.81 293 TYR A C 1
ATOM 2383 O O . TYR A 1 293 ? -5.020 6.754 9.810 1.00 84.81 293 TYR A O 1
ATOM 2391 N N . LEU A 1 294 ? -3.599 8.397 9.241 1.00 91.19 294 LEU A N 1
ATOM 2392 C CA . LEU A 1 294 ? -2.616 8.069 10.287 1.00 91.19 294 LEU A CA 1
ATOM 2393 C C . LEU A 1 294 ? -3.218 8.216 11.693 1.00 91.19 294 LEU A C 1
ATOM 2395 O O . LEU A 1 294 ? -3.006 7.376 12.569 1.00 91.19 294 LEU A O 1
ATOM 2399 N N . ILE A 1 295 ? -4.030 9.258 11.913 1.00 93.75 295 ILE A N 1
ATOM 2400 C CA . ILE A 1 295 ? -4.760 9.433 13.179 1.00 93.75 295 ILE A CA 1
ATOM 2401 C C . ILE A 1 295 ? -5.740 8.271 13.402 1.00 93.75 295 ILE A C 1
ATOM 2403 O O . ILE A 1 295 ? -5.852 7.775 14.524 1.00 93.75 295 ILE A O 1
ATOM 2407 N N . GLY A 1 296 ? -6.428 7.830 12.347 1.00 92.75 296 GLY A N 1
ATOM 2408 C CA . GLY A 1 296 ? -7.320 6.674 12.360 1.00 92.75 296 GLY A CA 1
ATOM 2409 C C . GLY A 1 296 ? -6.638 5.389 12.832 1.00 92.75 296 GLY A C 1
ATOM 2410 O O . GLY A 1 296 ? -7.134 4.736 13.749 1.00 92.75 296 GLY A O 1
ATOM 2411 N N . GLN A 1 297 ? -5.457 5.077 12.295 1.00 93.62 297 GLN 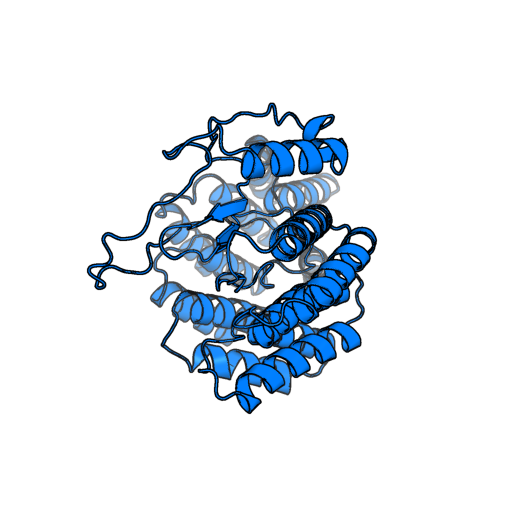A N 1
ATOM 2412 C CA . GLN A 1 297 ? -4.675 3.906 12.711 1.00 93.62 297 GLN A CA 1
ATOM 2413 C C . GLN A 1 297 ? -4.276 3.968 14.194 1.00 93.62 297 GLN A C 1
ATOM 2415 O O . GLN A 1 297 ? -4.419 2.985 14.921 1.00 93.62 297 GLN A O 1
ATOM 2420 N N . ILE A 1 298 ? -3.866 5.141 14.692 1.00 96.88 298 ILE A N 1
ATOM 2421 C CA . ILE A 1 298 ? -3.575 5.332 16.123 1.00 96.88 298 ILE A CA 1
ATOM 2422 C C . ILE A 1 298 ? -4.830 5.080 16.981 1.00 96.88 298 ILE A C 1
ATOM 2424 O O . ILE A 1 298 ? -4.746 4.441 18.034 1.00 96.88 298 ILE A O 1
ATOM 2428 N N . ILE A 1 299 ? -6.006 5.555 16.548 1.00 96.94 299 ILE A N 1
ATOM 2429 C CA . ILE A 1 299 ? -7.281 5.300 17.241 1.00 96.94 299 ILE A CA 1
ATOM 2430 C C . ILE A 1 299 ? -7.559 3.794 17.310 1.00 96.94 299 ILE A C 1
ATOM 2432 O O . ILE A 1 299 ? -7.918 3.292 18.378 1.00 96.94 299 ILE A O 1
ATOM 2436 N N . GLU A 1 300 ? -7.380 3.072 16.204 1.00 95.44 300 GLU A N 1
ATOM 2437 C CA . GLU A 1 300 ? -7.582 1.621 16.135 1.00 95.44 300 GLU A CA 1
ATOM 2438 C C . GLU A 1 300 ? -6.645 0.866 17.081 1.00 95.44 300 GLU A C 1
ATOM 2440 O O . GLU A 1 300 ? -7.109 -0.005 17.821 1.00 95.44 300 GLU A O 1
ATOM 2445 N N . ILE A 1 301 ? -5.365 1.249 17.144 1.00 97.50 301 ILE A N 1
ATOM 2446 C CA . ILE A 1 301 ? -4.397 0.666 18.084 1.00 97.50 301 ILE A CA 1
ATOM 2447 C C . ILE A 1 301 ? -4.836 0.913 19.534 1.00 97.50 301 ILE A C 1
ATOM 2449 O O . ILE A 1 301 ? -4.872 -0.024 20.337 1.00 97.50 301 ILE A O 1
ATOM 2453 N N . PHE A 1 302 ? -5.243 2.138 19.889 1.00 98.50 302 PHE A N 1
ATOM 2454 C CA . PHE A 1 302 ? -5.724 2.426 21.245 1.00 98.50 302 PHE A CA 1
ATOM 2455 C C . PHE A 1 302 ? -6.991 1.638 21.608 1.00 98.50 302 PHE A C 1
ATOM 2457 O O . PHE A 1 302 ? -7.117 1.160 22.740 1.00 98.50 302 PHE A O 1
ATOM 2464 N N . ILE A 1 303 ? -7.917 1.461 20.661 1.00 97.38 303 ILE A N 1
ATOM 2465 C CA . ILE A 1 303 ? -9.100 0.608 20.840 1.00 97.38 303 ILE A CA 1
ATOM 2466 C C . ILE A 1 303 ? -8.680 -0.849 21.063 1.00 97.38 303 ILE A C 1
ATOM 2468 O O . ILE A 1 303 ? -9.185 -1.495 21.985 1.00 97.38 303 ILE A O 1
ATOM 2472 N N . LEU A 1 304 ? -7.737 -1.357 20.266 1.00 95.25 304 LEU A N 1
ATOM 2473 C CA . LEU A 1 304 ? -7.248 -2.735 20.330 1.00 95.25 304 LEU A CA 1
ATOM 2474 C C . LEU A 1 304 ? -6.632 -3.073 21.695 1.00 95.25 304 LEU A C 1
ATOM 2476 O O . LEU A 1 304 ? -6.893 -4.150 22.239 1.00 95.25 304 LEU A O 1
ATOM 2480 N N . ILE A 1 305 ? -5.865 -2.148 22.280 1.00 96.88 305 ILE A N 1
ATOM 2481 C CA . ILE A 1 305 ? -5.250 -2.331 23.606 1.00 96.88 305 ILE A CA 1
ATOM 2482 C C . ILE A 1 305 ? -6.188 -1.980 24.772 1.00 96.88 305 ILE A C 1
ATOM 2484 O O . ILE A 1 305 ? -5.829 -2.174 25.935 1.00 96.88 305 ILE A O 1
ATOM 2488 N N . GLY A 1 306 ? -7.400 -1.494 24.484 1.00 96.50 306 GLY A N 1
ATOM 2489 C CA . GLY A 1 306 ? -8.400 -1.120 25.485 1.00 96.50 306 GLY A CA 1
ATOM 2490 C C . GLY A 1 306 ? -8.154 0.232 26.164 1.00 96.50 306 GLY A C 1
ATOM 2491 O O . GLY A 1 306 ? -8.773 0.514 27.193 1.00 96.50 306 GLY A O 1
ATOM 2492 N N . ASP A 1 307 ? -7.282 1.086 25.618 1.00 97.94 307 ASP A N 1
ATOM 2493 C CA . ASP A 1 307 ? -7.099 2.462 26.091 1.00 97.94 307 ASP A CA 1
ATOM 2494 C C . ASP A 1 307 ? -8.101 3.407 25.414 1.00 97.94 307 ASP A C 1
ATOM 2496 O O . ASP A 1 307 ? -7.778 4.291 24.616 1.00 97.94 307 ASP A O 1
ATOM 2500 N N . PHE A 1 308 ? -9.370 3.230 25.776 1.00 97.62 308 PHE A N 1
ATOM 2501 C CA . PHE A 1 308 ? -10.483 4.011 25.237 1.00 97.62 308 PHE A CA 1
ATOM 2502 C C . PHE A 1 308 ? -10.365 5.512 25.523 1.00 97.62 308 PHE A C 1
ATOM 2504 O O . PHE A 1 308 ? -10.902 6.338 24.782 1.00 97.62 308 PHE A O 1
ATOM 2511 N N . LYS A 1 309 ? -9.637 5.893 26.581 1.00 98.12 309 LYS A N 1
ATOM 2512 C CA . LYS A 1 309 ? -9.396 7.299 26.912 1.00 98.12 309 LYS A CA 1
ATOM 2513 C C . LYS A 1 309 ? -8.479 7.944 25.875 1.00 98.12 309 LYS A C 1
ATOM 2515 O O . LYS A 1 309 ? -8.779 9.054 25.428 1.00 98.12 309 LYS A O 1
ATOM 2520 N N . SER A 1 310 ? -7.388 7.273 25.516 1.00 98.06 310 SER A N 1
ATOM 2521 C CA . SER A 1 310 ? -6.468 7.754 24.483 1.00 98.06 310 SER A CA 1
ATOM 2522 C C . SER A 1 310 ? -7.115 7.700 23.101 1.00 98.06 310 SER A C 1
ATOM 2524 O O . SER A 1 310 ? -7.084 8.708 22.401 1.00 98.06 310 SER A O 1
ATOM 2526 N N . ALA A 1 311 ? -7.850 6.632 22.767 1.00 97.94 311 ALA A N 1
ATOM 2527 C CA . ALA A 1 311 ? -8.636 6.569 21.529 1.00 97.94 311 ALA A CA 1
ATOM 2528 C C . ALA A 1 311 ? -9.584 7.776 21.384 1.00 97.94 311 ALA A C 1
ATOM 2530 O O . ALA A 1 311 ? -9.578 8.466 20.369 1.00 97.94 311 ALA A O 1
ATOM 2531 N N . ASN A 1 312 ? -10.348 8.108 22.430 1.00 97.56 312 ASN A N 1
ATOM 2532 C CA . ASN A 1 312 ? -11.268 9.247 22.401 1.00 97.56 312 ASN A CA 1
ATOM 2533 C C . ASN A 1 312 ? -10.550 10.608 22.291 1.00 97.56 312 ASN A C 1
ATOM 2535 O O . ASN A 1 312 ? -11.065 11.548 21.677 1.00 97.56 312 ASN A O 1
ATOM 2539 N N . LYS A 1 313 ? -9.352 10.732 22.876 1.00 97.31 313 LYS A N 1
ATOM 2540 C CA . LYS A 1 313 ? -8.501 11.918 22.704 1.00 97.31 313 LYS A CA 1
ATOM 2541 C C . LYS A 1 313 ? -8.084 12.073 21.239 1.00 97.31 313 LYS A C 1
ATOM 2543 O O . LYS A 1 313 ? -8.163 13.184 20.721 1.00 97.31 313 LYS A O 1
ATOM 2548 N N . GLU A 1 314 ? -7.700 10.986 20.578 1.00 96.25 314 GLU A N 1
ATOM 2549 C CA . GLU A 1 314 ? -7.295 11.019 19.171 1.00 96.25 314 GLU A CA 1
ATOM 2550 C C . GLU A 1 314 ? -8.484 11.207 18.217 1.00 96.25 314 GLU A C 1
ATOM 2552 O O . GLU A 1 314 ? -8.372 11.969 17.262 1.00 96.25 314 GLU A O 1
ATOM 2557 N N . ILE A 1 315 ? -9.675 10.689 18.541 1.00 95.56 315 ILE A N 1
ATOM 2558 C CA . ILE A 1 315 ? -10.924 11.057 17.842 1.00 95.56 315 ILE A CA 1
ATOM 2559 C C . ILE A 1 315 ? -11.178 12.571 17.943 1.00 95.56 315 ILE A C 1
ATOM 2561 O O . ILE A 1 315 ? -11.522 13.219 16.959 1.00 95.56 315 ILE A O 1
ATOM 2565 N N . THR A 1 316 ? -10.939 13.174 19.113 1.00 94.38 316 THR A N 1
ATOM 2566 C CA . THR A 1 316 ? -11.056 14.635 19.288 1.00 94.38 316 THR A CA 1
ATOM 2567 C C . THR A 1 316 ? -9.989 15.405 18.492 1.00 94.38 316 THR A C 1
ATOM 2569 O O . THR A 1 316 ? -10.203 16.568 18.138 1.00 94.38 316 THR A O 1
ATOM 2572 N N . ARG A 1 317 ? -8.818 14.803 18.229 1.00 91.88 317 ARG A N 1
ATOM 2573 C CA . ARG A 1 317 ? -7.804 15.360 17.315 1.00 91.88 317 ARG A CA 1
ATOM 2574 C C . ARG A 1 317 ? -8.316 15.299 15.875 1.00 91.88 317 ARG A C 1
ATOM 2576 O O . ARG A 1 317 ? -8.333 16.330 15.212 1.00 91.88 317 ARG A O 1
ATOM 2583 N N . LEU A 1 318 ? -8.820 14.141 15.450 1.00 91.31 318 LEU A N 1
ATOM 2584 C CA . LEU A 1 318 ? -9.388 13.902 14.122 1.00 91.31 318 LEU A CA 1
ATOM 2585 C C . LEU A 1 318 ? -10.548 14.853 13.789 1.00 91.31 318 LEU A C 1
ATOM 2587 O O . LEU A 1 318 ? -10.620 15.381 12.685 1.00 91.31 318 LEU A O 1
ATOM 2591 N N . GLU A 1 319 ? -11.403 15.153 14.769 1.00 90.31 319 GLU A N 1
ATOM 2592 C CA . GLU A 1 319 ? -12.498 16.135 14.678 1.00 90.31 319 GLU A CA 1
ATOM 2593 C C . GLU A 1 319 ? -12.075 17.547 14.269 1.00 90.31 319 GLU A C 1
ATOM 2595 O O . GLU A 1 319 ? -12.911 18.329 13.816 1.00 90.31 319 GLU A O 1
ATOM 2600 N N . LYS A 1 320 ? -10.800 17.896 14.452 1.00 88.25 320 LYS A N 1
ATOM 2601 C CA . LYS A 1 320 ? -10.267 19.217 14.108 1.00 88.25 320 LYS A CA 1
ATOM 2602 C C . LYS A 1 320 ? -9.680 19.276 12.699 1.00 88.25 320 LYS A C 1
ATOM 2604 O O . LYS A 1 320 ? -9.369 20.375 12.247 1.00 88.25 320 LYS A O 1
ATOM 2609 N N . THR A 1 321 ? -9.527 18.133 12.033 1.00 83.69 321 THR A N 1
ATOM 2610 C CA . THR A 1 321 ? -9.059 18.053 10.642 1.00 83.69 321 THR A CA 1
ATOM 2611 C C . THR A 1 321 ? -10.185 18.459 9.682 1.00 83.69 321 THR A C 1
ATOM 2613 O O . THR A 1 321 ? -11.365 18.286 10.001 1.00 83.69 321 THR A O 1
ATOM 2616 N N . SER A 1 322 ? -9.855 19.018 8.512 1.00 69.44 322 SER A N 1
ATOM 2617 C CA . SER A 1 322 ? -10.859 19.466 7.526 1.00 69.44 322 SER A CA 1
ATOM 2618 C C . SER A 1 322 ? -11.693 18.321 6.945 1.00 69.44 322 SER A C 1
ATOM 2620 O O . SER A 1 322 ? -12.843 18.537 6.562 1.00 69.44 322 SER A O 1
ATOM 2622 N N . ASP A 1 323 ? -11.135 17.108 6.939 1.00 68.25 323 ASP A N 1
ATOM 2623 C CA . ASP A 1 323 ? -11.649 15.968 6.176 1.00 68.25 323 ASP A CA 1
ATOM 2624 C C . ASP A 1 323 ? -12.289 14.889 7.080 1.00 68.25 323 ASP A C 1
ATOM 2626 O O . ASP A 1 323 ? -12.815 13.885 6.602 1.00 68.25 323 ASP A O 1
ATOM 2630 N N . GLY A 1 324 ? -12.306 15.091 8.405 1.00 61.28 324 GLY A N 1
ATOM 2631 C CA . GLY A 1 324 ? -12.683 14.053 9.372 1.00 61.28 324 GLY A CA 1
ATOM 2632 C C . GLY A 1 324 ? -14.181 13.725 9.480 1.00 61.28 324 GLY A C 1
ATOM 2633 O O . GLY A 1 324 ? -14.535 12.718 10.095 1.00 61.28 324 GLY A O 1
ATOM 2634 N N . TYR A 1 325 ? -15.090 14.543 8.932 1.00 68.75 325 TYR A N 1
ATOM 2635 C CA . TYR A 1 325 ? -16.498 14.547 9.372 1.00 68.75 325 TYR A CA 1
ATOM 2636 C C . TYR A 1 325 ? -17.255 13.208 9.216 1.00 68.75 325 TYR A C 1
ATOM 2638 O O . TYR A 1 325 ? -17.935 12.819 10.169 1.00 68.75 325 TYR A O 1
ATOM 2646 N N . PRO A 1 326 ? -17.133 12.445 8.109 1.00 78.88 326 PRO A N 1
ATOM 2647 C CA . PRO A 1 326 ? -17.732 11.112 8.044 1.00 78.88 326 PRO A CA 1
ATOM 2648 C C . PRO A 1 326 ? -16.981 10.099 8.919 1.00 78.88 326 PRO A C 1
ATOM 2650 O O . PRO A 1 326 ? -17.600 9.358 9.679 1.00 78.88 326 PRO A O 1
ATOM 2653 N N . VAL A 1 327 ? -15.647 10.091 8.871 1.00 87.31 327 VAL A N 1
ATOM 2654 C CA . VAL A 1 327 ? -14.820 9.040 9.490 1.00 87.31 327 VAL A CA 1
ATOM 2655 C C . VAL A 1 327 ? -14.899 9.032 11.025 1.00 87.31 327 VAL A C 1
ATOM 2657 O O . VAL A 1 327 ? -14.778 7.989 11.663 1.00 87.31 327 VAL A O 1
ATOM 2660 N N . ILE A 1 328 ? -15.184 10.180 11.645 1.00 93.19 328 ILE A N 1
ATOM 2661 C CA . ILE A 1 328 ? -15.382 10.293 13.099 1.00 93.19 328 ILE A CA 1
ATOM 2662 C C . ILE A 1 328 ? -16.570 9.447 13.569 1.00 93.19 328 ILE A C 1
ATOM 2664 O O . ILE A 1 328 ? -16.507 8.854 14.646 1.00 93.19 328 ILE A O 1
ATOM 2668 N N . LEU A 1 329 ? -17.650 9.371 12.779 1.00 93.69 329 LEU A N 1
ATOM 2669 C CA . LEU A 1 329 ? -18.811 8.540 13.115 1.00 93.69 329 LEU A CA 1
ATOM 2670 C C . LEU A 1 329 ? -18.413 7.064 13.163 1.00 93.69 329 LEU A C 1
ATOM 2672 O O . LEU A 1 329 ? -18.781 6.366 14.107 1.00 93.69 329 LEU A O 1
ATOM 2676 N N . TYR A 1 330 ? -17.607 6.616 12.198 1.00 94.62 330 TYR A N 1
ATOM 2677 C CA . TYR A 1 330 ? -17.061 5.264 12.196 1.00 94.62 330 TYR A CA 1
ATOM 2678 C C . TYR A 1 330 ? -16.261 4.985 13.476 1.00 94.62 330 TYR A C 1
ATOM 2680 O O . TYR A 1 330 ? -16.596 4.058 14.215 1.00 94.62 330 TYR A O 1
ATOM 2688 N N . TYR A 1 331 ? -15.280 5.830 13.808 1.00 95.81 331 TYR A N 1
ATOM 2689 C CA . TYR A 1 331 ? -14.424 5.605 14.977 1.00 95.81 331 TYR A CA 1
ATOM 2690 C C . TYR A 1 331 ? -15.156 5.710 16.317 1.00 95.81 331 TYR A C 1
ATOM 2692 O O . TYR A 1 331 ? -14.871 4.937 17.233 1.00 95.81 331 TYR A O 1
ATOM 2700 N N . ARG A 1 332 ? -16.145 6.603 16.448 1.00 96.88 332 ARG A N 1
ATOM 2701 C CA . ARG A 1 332 ? -17.012 6.651 17.638 1.00 96.88 332 ARG A CA 1
ATOM 2702 C C . ARG A 1 332 ? -17.858 5.386 17.772 1.00 96.88 332 ARG A C 1
ATOM 2704 O O . ARG A 1 332 ? -18.018 4.875 18.879 1.00 96.88 332 ARG A O 1
ATOM 2711 N N . GLY A 1 333 ? -18.371 4.872 16.655 1.00 96.62 333 GLY A N 1
ATOM 2712 C CA . GLY A 1 333 ? -19.095 3.607 16.609 1.00 96.62 333 GLY A CA 1
ATOM 2713 C C . GLY A 1 333 ? -18.218 2.416 16.994 1.00 96.62 333 GLY A C 1
ATOM 2714 O O . GLY A 1 333 ? -18.614 1.614 17.839 1.00 96.62 333 GLY A O 1
ATOM 2715 N N . LEU A 1 334 ? -17.003 2.346 16.444 1.00 96.62 334 LEU A N 1
ATOM 2716 C CA . LEU A 1 334 ? -16.014 1.313 16.756 1.00 96.62 334 LEU A CA 1
ATOM 2717 C C . LEU A 1 334 ? -15.600 1.343 18.234 1.00 96.62 334 LEU A C 1
ATOM 2719 O O . LEU A 1 334 ? -15.574 0.301 18.888 1.00 96.62 334 LEU A O 1
ATOM 2723 N N . LEU A 1 335 ? -15.337 2.533 18.783 1.00 97.75 335 LEU A N 1
ATOM 2724 C CA . LEU A 1 335 ? -15.007 2.718 20.196 1.00 97.75 335 LEU A CA 1
ATOM 2725 C C . LEU A 1 335 ? -16.151 2.252 21.109 1.00 97.75 335 LEU A C 1
ATOM 2727 O O . LEU A 1 335 ? -15.915 1.498 22.051 1.00 97.75 335 LEU A O 1
ATOM 2731 N N . ALA A 1 336 ? -17.392 2.658 20.818 1.00 97.69 336 ALA A N 1
ATOM 2732 C CA . ALA A 1 336 ? -18.566 2.243 21.586 1.00 97.69 336 ALA A CA 1
ATOM 2733 C C . ALA A 1 336 ? -18.791 0.726 21.514 1.00 97.69 336 ALA A C 1
ATOM 2735 O O . ALA A 1 336 ? -19.118 0.095 22.520 1.00 97.69 336 ALA A O 1
ATOM 2736 N N . TYR A 1 337 ? -18.566 0.127 20.342 1.00 96.69 337 TYR A N 1
ATOM 2737 C CA . TYR A 1 337 ? -18.654 -1.317 20.161 1.00 96.69 337 TYR A CA 1
ATOM 2738 C C . TYR A 1 337 ? -17.619 -2.052 21.021 1.00 96.69 337 TYR A C 1
ATOM 2740 O O . TYR A 1 337 ? -17.959 -3.011 21.717 1.00 96.69 337 TYR A O 1
ATOM 2748 N N . ALA A 1 338 ? -16.371 -1.576 21.023 1.00 95.94 338 ALA A N 1
ATOM 2749 C CA . ALA A 1 338 ? -15.290 -2.146 21.820 1.00 95.94 338 ALA A CA 1
ATOM 2750 C C . ALA A 1 338 ? -15.514 -2.001 23.338 1.00 95.94 338 ALA A C 1
ATOM 2752 O O . ALA A 1 338 ? -15.169 -2.914 24.092 1.00 95.94 338 ALA A O 1
ATOM 2753 N N . ASP A 1 339 ? -16.142 -0.907 23.783 1.00 96.00 339 ASP A N 1
ATOM 2754 C CA . ASP A 1 339 ? -16.545 -0.686 25.184 1.00 96.00 339 ASP A CA 1
ATOM 2755 C C . ASP A 1 339 ? -17.805 -1.490 25.587 1.00 96.00 339 ASP A C 1
ATOM 2757 O O . ASP A 1 339 ? -18.199 -1.537 26.752 1.00 96.00 339 ASP A O 1
ATOM 2761 N N . GLY A 1 340 ? -18.440 -2.182 24.633 1.00 95.62 340 GLY A N 1
ATOM 2762 C CA . GLY A 1 340 ? -19.632 -3.002 24.855 1.00 95.62 340 GLY A CA 1
ATOM 2763 C C . GLY A 1 340 ? -20.951 -2.221 24.873 1.00 95.62 340 GLY A C 1
ATOM 2764 O O . GLY A 1 340 ? -21.998 -2.802 25.177 1.00 95.62 340 GLY A O 1
ATOM 2765 N N . ASP A 1 341 ? -20.938 -0.935 24.518 1.00 97.06 341 ASP A N 1
ATOM 2766 C CA . ASP A 1 341 ? -22.139 -0.123 24.320 1.00 97.06 341 ASP A CA 1
ATOM 2767 C C . ASP A 1 341 ? -22.681 -0.297 22.894 1.00 97.06 341 ASP A C 1
ATOM 2769 O O . ASP A 1 341 ? -22.606 0.586 22.035 1.00 97.06 341 ASP A O 1
ATOM 2773 N N . ASN A 1 342 ? -23.262 -1.473 22.649 1.00 97.12 342 ASN A N 1
ATOM 2774 C CA . ASN A 1 342 ? -23.831 -1.847 21.353 1.00 97.12 342 ASN A CA 1
ATOM 2775 C C . ASN A 1 342 ? -24.878 -0.846 20.838 1.00 97.12 342 ASN A C 1
ATOM 2777 O O . ASN A 1 342 ? -25.011 -0.676 19.631 1.00 97.12 342 ASN A O 1
ATOM 2781 N N . LYS A 1 343 ? -25.625 -0.186 21.733 1.00 97.50 343 LYS A N 1
ATOM 2782 C CA . LYS A 1 343 ? -26.667 0.767 21.335 1.00 97.50 343 LYS A CA 1
ATOM 2783 C C . LYS A 1 343 ? -26.051 2.040 20.762 1.00 97.50 343 LYS A C 1
ATOM 2785 O O . LYS A 1 343 ? -26.504 2.527 19.731 1.00 97.50 343 LYS A O 1
ATOM 2790 N N . THR A 1 344 ? -25.034 2.578 21.431 1.00 97.75 344 THR A N 1
ATOM 2791 C CA . THR A 1 344 ? -24.301 3.749 20.937 1.00 97.75 344 THR A CA 1
ATOM 2792 C C . THR A 1 344 ? -23.498 3.404 19.682 1.00 97.75 344 THR A C 1
ATOM 2794 O O . THR A 1 344 ? -23.445 4.207 18.752 1.00 97.75 344 THR A O 1
ATOM 2797 N N . ALA A 1 345 ? -22.935 2.194 19.614 1.00 97.81 345 ALA A N 1
ATOM 2798 C CA . ALA A 1 345 ? -22.272 1.695 18.415 1.00 97.81 345 ALA A CA 1
ATOM 2799 C C . ALA A 1 345 ? -23.219 1.644 17.207 1.00 97.81 345 ALA A C 1
ATOM 2801 O O . ALA A 1 345 ? -22.877 2.156 16.143 1.00 97.81 345 ALA A O 1
ATOM 2802 N N . GLU A 1 346 ? -24.420 1.078 17.375 1.00 97.88 346 GLU A N 1
ATOM 2803 C CA . GLU A 1 346 ? -25.427 0.992 16.312 1.00 97.88 346 GLU A CA 1
ATOM 2804 C C . GLU A 1 346 ? -25.841 2.377 15.795 1.00 97.88 346 GLU A C 1
ATOM 2806 O O . GLU A 1 346 ? -25.942 2.570 14.584 1.00 97.88 346 GLU A O 1
ATOM 2811 N N . ASP A 1 347 ? -26.024 3.354 16.688 1.00 97.69 347 ASP A N 1
ATOM 2812 C CA . ASP A 1 347 ? -26.382 4.724 16.306 1.00 97.69 347 ASP A CA 1
ATOM 2813 C C . ASP A 1 347 ? -25.293 5.383 15.442 1.00 97.69 347 ASP A C 1
ATOM 2815 O O . ASP A 1 347 ? -25.568 5.850 14.334 1.00 97.69 347 ASP A O 1
ATOM 2819 N N . TYR A 1 348 ? -24.037 5.369 15.900 1.00 97.44 348 TYR A N 1
ATOM 2820 C CA . TYR A 1 348 ? -22.933 5.992 15.165 1.00 97.44 348 TYR A CA 1
ATOM 2821 C C . TYR A 1 348 ? -22.611 5.279 13.848 1.00 97.44 348 TYR A C 1
ATOM 2823 O O . TYR A 1 348 ? -22.482 5.937 12.814 1.00 97.44 348 TYR A O 1
ATOM 2831 N N . LEU A 1 349 ? -22.520 3.944 13.854 1.00 96.25 349 LEU A N 1
ATOM 2832 C CA . LEU A 1 349 ? -22.251 3.172 12.637 1.00 96.25 349 LEU A CA 1
ATOM 2833 C C . LEU A 1 349 ? -23.413 3.283 11.641 1.00 96.25 349 LEU A C 1
ATOM 2835 O O . LEU A 1 349 ? -23.182 3.366 10.437 1.00 96.25 349 LEU A O 1
ATOM 2839 N N . GLY A 1 350 ? -24.659 3.338 12.120 1.00 96.56 350 GLY A N 1
ATOM 2840 C CA . GLY A 1 350 ? -25.833 3.558 11.278 1.00 96.56 350 GLY A CA 1
ATOM 2841 C C . GLY A 1 350 ? -25.807 4.925 10.595 1.00 96.56 350 GLY A C 1
ATOM 2842 O O . GLY A 1 350 ? -26.034 5.014 9.388 1.00 96.56 350 GLY A O 1
ATOM 2843 N N . GLN A 1 351 ? -25.462 5.983 11.337 1.00 95.25 351 GLN A N 1
ATOM 2844 C CA . GLN A 1 351 ? -25.273 7.327 10.779 1.00 95.25 351 GLN A CA 1
ATOM 2845 C C . GLN A 1 351 ? -24.125 7.380 9.766 1.00 95.25 351 GLN A C 1
ATOM 2847 O O . GLN A 1 351 ? -24.248 8.068 8.752 1.00 95.25 351 GLN A O 1
ATOM 2852 N N . PHE A 1 352 ? -23.036 6.649 10.019 1.00 94.06 352 PHE A N 1
ATOM 2853 C CA . PHE A 1 352 ? -21.913 6.534 9.095 1.00 94.06 352 PHE A CA 1
ATOM 2854 C C . PHE A 1 352 ? -22.322 5.848 7.782 1.00 94.06 352 PHE A C 1
ATOM 2856 O O . PHE A 1 352 ? -22.157 6.422 6.710 1.00 94.06 352 PHE A O 1
ATOM 2863 N N . VAL A 1 353 ? -22.959 4.673 7.849 1.00 93.62 353 VAL A N 1
ATOM 2864 C CA . VAL A 1 353 ? -23.436 3.946 6.655 1.00 93.62 353 VAL A CA 1
ATOM 2865 C C . VAL A 1 353 ? -24.492 4.747 5.883 1.00 93.62 353 VAL A C 1
ATOM 2867 O O . VAL A 1 353 ? -24.540 4.686 4.653 1.00 93.62 353 VAL A O 1
ATOM 2870 N N . ALA A 1 354 ? -25.325 5.526 6.579 1.00 93.75 354 ALA A N 1
ATOM 2871 C CA . ALA A 1 354 ? -26.330 6.389 5.962 1.00 93.75 354 ALA A CA 1
ATOM 2872 C C . ALA A 1 354 ? -25.735 7.534 5.122 1.00 93.75 354 ALA A C 1
ATOM 2874 O O . ALA A 1 354 ? -26.459 8.100 4.303 1.00 93.75 354 ALA A O 1
ATOM 2875 N N . GLN A 1 355 ? -24.438 7.845 5.263 1.00 88.75 355 GLN A N 1
ATOM 2876 C CA . GLN A 1 355 ? -23.745 8.787 4.371 1.00 88.75 355 GLN A CA 1
ATOM 2877 C C . GLN A 1 355 ? -23.656 8.266 2.928 1.00 88.75 355 GLN A C 1
ATOM 2879 O O . GLN A 1 355 ? -23.385 9.042 2.016 1.00 88.75 355 GLN A O 1
ATOM 2884 N N . GLY A 1 356 ? -23.893 6.967 2.703 1.00 81.81 356 GLY A N 1
ATOM 2885 C CA . GLY A 1 356 ? -23.895 6.379 1.364 1.00 81.81 356 GLY A CA 1
ATOM 2886 C C . GLY A 1 356 ? -22.514 6.339 0.710 1.00 81.81 356 GLY A C 1
ATOM 2887 O O . GLY A 1 356 ? -22.434 6.200 -0.509 1.00 81.81 356 GLY A O 1
ATOM 2888 N N . LEU A 1 357 ? -21.443 6.456 1.502 1.00 80.69 357 LEU A N 1
ATOM 2889 C CA . LEU A 1 357 ? -20.084 6.230 1.026 1.00 80.69 357 LEU A CA 1
ATOM 2890 C C . LEU A 1 357 ? -19.959 4.770 0.578 1.00 80.69 357 LEU A C 1
ATOM 2892 O O . LEU A 1 357 ? -20.526 3.864 1.188 1.00 80.69 357 LEU A O 1
ATOM 2896 N N . ASN A 1 358 ? -19.263 4.540 -0.529 1.00 71.62 358 ASN A N 1
ATOM 2897 C CA . ASN A 1 358 ? -18.980 3.195 -1.019 1.00 71.62 358 ASN A CA 1
ATOM 2898 C C . ASN A 1 358 ? -17.498 2.885 -0.809 1.00 71.62 358 ASN A C 1
ATOM 2900 O O . ASN A 1 358 ? -16.763 2.647 -1.761 1.00 71.62 358 ASN A O 1
ATOM 2904 N N . ASP A 1 359 ? -17.072 2.970 0.448 1.00 75.94 359 ASP A N 1
ATOM 2905 C CA . ASP A 1 359 ? -15.703 2.719 0.879 1.00 75.94 359 ASP A CA 1
ATOM 2906 C C . ASP A 1 359 ? -15.622 1.508 1.823 1.00 75.94 359 ASP A C 1
ATOM 2908 O O . ASP A 1 359 ? -16.625 0.926 2.253 1.00 75.94 359 ASP A O 1
ATOM 2912 N N . TYR A 1 360 ? -14.395 1.108 2.142 1.00 75.56 360 TYR A N 1
ATOM 2913 C CA . TYR A 1 360 ? -14.132 -0.026 3.022 1.00 75.56 360 TYR A CA 1
ATOM 2914 C C . TYR A 1 360 ? -14.681 0.164 4.438 1.00 75.56 360 TYR A C 1
ATOM 2916 O O . TYR A 1 360 ? -15.277 -0.761 4.993 1.00 75.56 360 TYR A O 1
ATOM 2924 N N . LEU A 1 361 ? -14.524 1.357 5.017 1.00 82.25 361 LEU A N 1
ATOM 2925 C CA . LEU A 1 361 ? -15.037 1.634 6.355 1.00 82.25 361 LEU A CA 1
ATOM 2926 C C . LEU A 1 361 ? -16.551 1.414 6.392 1.00 82.25 361 LEU A C 1
ATOM 2928 O O . LEU A 1 361 ? -17.088 0.931 7.387 1.00 82.25 361 LEU A O 1
ATOM 2932 N N . THR A 1 362 ? -17.259 1.703 5.294 1.00 86.56 362 THR A N 1
ATOM 2933 C CA . THR A 1 362 ? -18.698 1.441 5.178 1.00 86.56 362 THR A CA 1
ATOM 2934 C C . THR A 1 362 ? -18.996 -0.054 5.198 1.00 86.56 362 THR A C 1
ATOM 2936 O O . THR A 1 362 ? -19.967 -0.480 5.830 1.00 86.56 362 THR A O 1
ATOM 2939 N N . LEU A 1 363 ? -18.166 -0.877 4.553 1.00 84.38 363 LEU A N 1
ATOM 2940 C CA . LEU A 1 363 ? -18.286 -2.336 4.618 1.00 84.38 363 LEU A CA 1
ATOM 2941 C C . LEU A 1 363 ? -18.019 -2.862 6.035 1.00 84.38 363 LEU A C 1
ATOM 2943 O O . LEU A 1 363 ? -18.815 -3.660 6.533 1.00 84.38 363 LEU A O 1
ATOM 2947 N N . GLN A 1 364 ? -16.979 -2.370 6.716 1.00 85.62 364 GLN A N 1
ATOM 2948 C CA . GLN A 1 364 ? -16.704 -2.717 8.115 1.00 85.62 364 GLN A CA 1
ATOM 2949 C C . GLN A 1 364 ? -17.851 -2.306 9.039 1.00 85.62 364 GLN A C 1
ATOM 2951 O O . GLN A 1 364 ? -18.322 -3.107 9.845 1.00 85.62 364 GLN A O 1
ATOM 2956 N N . ALA A 1 365 ? -18.355 -1.080 8.890 1.00 92.62 365 ALA A N 1
ATOM 2957 C CA . ALA A 1 365 ? -19.481 -0.582 9.666 1.00 92.62 365 ALA A CA 1
ATOM 2958 C C . ALA A 1 365 ? -20.728 -1.452 9.465 1.00 92.62 365 ALA A C 1
ATOM 2960 O O . ALA A 1 365 ? -21.391 -1.809 10.436 1.00 92.62 365 ALA A O 1
ATOM 2961 N N . ARG A 1 366 ? -21.027 -1.864 8.224 1.00 93.38 366 ARG A N 1
ATOM 2962 C CA . ARG A 1 366 ? -22.125 -2.801 7.925 1.00 93.38 366 ARG A CA 1
ATOM 2963 C C . ARG A 1 366 ? -21.910 -4.173 8.561 1.00 93.38 366 ARG A C 1
ATOM 2965 O O . ARG A 1 366 ? -22.867 -4.750 9.083 1.00 93.38 366 ARG A O 1
ATOM 2972 N N . ALA A 1 367 ? -20.684 -4.695 8.533 1.00 92.88 367 ALA A N 1
ATOM 2973 C CA . ALA A 1 367 ? -20.349 -5.969 9.163 1.00 92.88 367 ALA A CA 1
ATOM 2974 C C . ALA A 1 367 ? -20.554 -5.909 10.687 1.00 92.88 367 ALA A C 1
ATOM 2976 O O . ALA A 1 367 ? -21.246 -6.759 11.247 1.00 92.88 367 ALA A O 1
ATOM 2977 N N . LEU A 1 368 ? -20.046 -4.858 11.338 1.00 93.56 368 LEU A N 1
ATOM 2978 C CA . LEU A 1 368 ? -20.223 -4.619 12.772 1.00 93.56 368 LEU A CA 1
ATOM 2979 C C . LEU A 1 368 ? -21.695 -4.421 13.150 1.00 93.56 368 LEU A C 1
ATOM 2981 O O . LEU A 1 368 ? -22.158 -5.015 14.119 1.00 93.56 368 LEU A O 1
ATOM 2985 N N . LEU A 1 369 ? -22.459 -3.653 12.368 1.00 96.31 369 LEU A N 1
ATOM 2986 C CA . LEU A 1 369 ? -23.904 -3.494 12.567 1.00 96.31 369 LEU A CA 1
ATOM 2987 C C . LEU A 1 369 ? -24.638 -4.835 12.503 1.00 96.31 369 LEU A C 1
ATOM 2989 O O . LEU A 1 369 ? -25.468 -5.125 13.363 1.00 96.31 369 LEU A O 1
ATOM 2993 N N . THR A 1 370 ? -24.300 -5.670 11.519 1.00 96.00 370 THR A N 1
ATOM 2994 C CA . THR A 1 370 ? -24.883 -7.012 11.378 1.00 96.00 370 THR A CA 1
ATOM 2995 C C . THR A 1 370 ? -24.575 -7.873 12.604 1.00 96.00 370 THR A C 1
ATOM 2997 O O . THR A 1 370 ? -25.451 -8.580 13.101 1.00 96.00 370 THR A O 1
ATOM 3000 N N . GLU A 1 371 ? -23.348 -7.798 13.129 1.00 94.62 371 GLU A N 1
ATOM 3001 C CA . GLU A 1 371 ? -22.959 -8.513 14.345 1.00 94.62 371 GLU A CA 1
ATOM 3002 C C . GLU A 1 371 ? -23.706 -8.003 15.586 1.00 94.62 371 GLU A C 1
ATOM 3004 O O . GLU A 1 371 ? -24.197 -8.809 16.380 1.00 94.62 371 GLU A O 1
ATOM 3009 N N . ILE A 1 372 ? -23.818 -6.682 15.751 1.00 95.62 372 ILE A N 1
ATOM 3010 C CA . ILE A 1 372 ? -24.552 -6.052 16.856 1.00 95.62 372 ILE A CA 1
ATOM 3011 C C . ILE A 1 372 ? -26.011 -6.518 16.858 1.00 95.62 372 ILE A C 1
ATOM 3013 O O . ILE A 1 372 ? -26.522 -6.906 17.905 1.00 95.62 372 ILE A O 1
ATOM 3017 N N . GLN A 1 373 ? -26.657 -6.538 15.691 1.00 92.88 373 GLN A N 1
ATOM 3018 C CA . GLN A 1 373 ? -28.065 -6.915 15.529 1.00 92.88 373 GLN A CA 1
ATOM 3019 C C . GLN A 1 373 ? -28.334 -8.413 15.727 1.00 92.88 373 GLN A C 1
ATOM 3021 O O . GLN A 1 373 ? -29.477 -8.812 15.951 1.00 92.88 373 GLN A O 1
ATOM 3026 N N . ALA A 1 374 ? -27.302 -9.254 15.637 1.00 93.75 374 ALA A N 1
ATOM 3027 C CA . ALA A 1 374 ? -27.413 -10.693 15.855 1.00 93.75 374 ALA A CA 1
ATOM 3028 C C . ALA A 1 374 ? -27.361 -11.102 17.341 1.00 93.75 374 ALA A C 1
ATOM 3030 O O . ALA A 1 374 ? -27.610 -12.272 17.652 1.00 93.75 374 ALA A O 1
ATOM 3031 N N . ARG A 1 375 ? -27.008 -10.180 18.245 1.00 87.31 375 ARG A N 1
ATOM 3032 C CA . ARG A 1 375 ? -26.890 -10.401 19.696 1.00 87.31 375 ARG A CA 1
ATOM 3033 C C . ARG A 1 375 ? -28.136 -9.927 20.431 1.00 87.31 375 ARG A C 1
ATOM 3035 O O . ARG A 1 375 ? -28.514 -10.625 21.401 1.00 87.31 375 ARG A O 1
#

Foldseek 3Di:
DVVVLVVVVVLVQFDFFWDDDDDDDDDPDDPCPPDDQPDLQDDDDPPPVLNVVLVVVCCVVCVVVVPVDPCPVPSPDDLPDWDQRFDFDPPPLWGFGAGPTPDDLRGLARDPLADLAPNDGLQWTDGPPDPLSSLLVSLQVQLVVCSSVSNNVSNVVSLVSSLVSLVVRPRTPPNLVNNLRSLQNVLRNCNSVVVLVSNLVSLVVSVCSCVVVVHDPSRSLSSLSVNLVSCVVVVVNVSSVVSLVSQCVDPPDLVSNLSSLQVVLVVCVVVVVNVSSLVSLVVSCVSVPLRLVSLVVNLVSCLSVPVLVVSVVSLVSLVPHPPNVLVSLLSQLSSCVSVVVLVSNLVSLVVSLVVVDPTPSNVVSVVSNVVSVVD

Radius of gyration: 22.54 Å; chains: 1; bounding box: 52×44×64 Å